Protein 1RV9 (pdb70)

Sequence (242 aa):
KNFLTADWPAPANVKTLITTRNGGVSQGAYQSLNLGTHVGDNPEAVRRNREIVQQQVGLPVAYLNQIHSTVVVNAAEALGGTPDADASVDDTGKVACAVMTADCLPVLFCDRAGTAVAAAHAGWRGLAGGVLQNTIAAMKVPPVEMMAYLGPAISADAFEVGQDVFDAFCTPMPEAATAFEGIGSGKFLADLYALARLILKREGVGGVYGGTHCTVLERDTFFSYRRDGATGRMASLIWLDG

InterPro domains:
  IPR003730 Multi-copper polyphenol oxidoreductase [PF02578] (33-253)
  IPR003730 Multi-copper polyphenol oxidoreductase [PTHR30616] (16-254)
  IPR003730 Multi-copper polyphenol oxidoreductase [TIGR00726] (39-254)
  IPR003730 Multi-copper polyphenol oxidoreductase [cd16833] (74-253)
  IPR011324 Cytotoxic necrotizing factor-like, catalytic [SSF64438] (18-255)
  IPR038371 Multi-copper polyphenol oxidoreductase superfamily [G3DSA:3.60.140.10] (1-259)

Foldseek 3Di:
DQWDWFDDLADPQKTKIFGWLDDFDWDDQARGLFCDPPQPTDPVRNVRSLVVVCVVVVAAEQEALEDLALAEEASVVSPVDHYHGFKHKYQDLRYKYKHWDAAWKKKKKAFRVGRMIMIGTHHLSNLLVCSVVVNVVVRPDQLLRMEMEIGEHAALVQAKDAPVSVCSRCVVPVVLVVQWADPDPRMTRGGPLVSNVVVSVVSRHNYYYYRDHHSQVPVVIGHHCSNRNRYGIIMMIMGGHD

Secondary structure (DSSP, 8-state):
--EE---S---TTEEEEEE-S-SS-B-GGG-B----SSSS--HHHHHHHHHHHHHHH-S-EE--B--S---EEEGGGSSSS--B-SEEEESSSSSEEEEEESSSEEEEEEETTSS-EEEEEE-HHHHHHTHHHHHHHHHTS-GGGEEEEE-S---GGG-EE-HHHHHHHHTT-GGGGGGEEEEETTEEEE-HHHHHHHHHHHHT-SEEEE----TTT-TTT---HHHHSS---EEEEEEE--

Solvent-accessible surface area: 10140 Å² total; per-residue (Å²): 210,59,26,59,92,13,123,29,72,23,28,91,35,11,81,13,12,4,0,4,24,52,32,21,53,10,147,49,53,32,100,21,0,0,0,0,95,110,20,68,22,86,107,108,11,1,122,95,0,55,77,52,0,80,142,102,12,60,40,57,15,1,26,5,66,30,88,82,22,40,71,34,32,76,0,49,132,4,76,87,48,89,34,83,0,0,0,0,11,10,102,66,20,148,0,0,0,1,0,9,3,5,15,34,0,0,0,0,0,0,8,102,74,7,72,6,0,0,0,0,7,0,2,58,143,0,1,36,50,8,0,0,40,63,0,10,72,32,12,180,25,67,49,110,75,0,0,0,18,2,1,2,0,5,22,29,127,25,35,90,10,18,88,93,9,41,59,36,5,11,102,95,11,92,80,0,44,117,4,19,106,51,76,46,119,44,69,28,32,0,39,3,13,25,1,0,87,51,4,0,103,126,65,34,5,36,8,29,64,26,15,118,51,13,0,34,145,49,161,117,36,0,0,0,138,150,66,70,25,68,1,0,39,1,1,2,0,0,22,13,84,108

Nearest PDB structures (foldseek):
  1rv9-assembly1_A  TM=1.004E+00  e=4.808E-59  Neisseria meningitidis
  7f3v-assembly3_C  TM=9.607E-01  e=8.750E-35  Escherichia coli
  7f3v-assembly4_D  TM=9.636E-01  e=1.860E-34  Escherichia coli
  1z9t-assembly1_A  TM=9.525E-01  e=1.540E-34  Escherichia coli
  7f3v-assembly2_B  TM=9.452E-01  e=2.604E-33  Escherichia coli

B-factor: mean 14.21, std 6.15, range [4.51, 34.99]

CATH classification: 3.60.140.10

Radius of gyration: 16.77 Å; Cα contacts (8 Å, |Δi|>4): 626; chains: 1; bounding box: 38×34×52 Å

Structure (mmCIF, N/CA/C/O backbone):
data_1RV9
#
_entry.id   1RV9
#
_cell.length_a   78.850
_cell.length_b   41.340
_cell.length_c   72.140
_cell.angle_alpha   90.00
_cell.angle_beta   99.34
_cell.angle_gamma   90.00
#
_symmetry.space_group_name_H-M   'C 1 2 1'
#
loop_
_entity.id
_entity.type
_entity.pdbx_description
1 polymer 'conserved hypothetical protein NMB0706'
2 non-polymer 'SULFATE ION'
3 water water
#
loop_
_atom_site.group_PDB
_atom_site.id
_atom_site.type_symbol
_atom_site.label_atom_id
_atom_site.label_alt_id
_atom_site.label_comp_id
_atom_site.label_asym_id
_atom_site.label_entity_id
_atom_site.label_seq_id
_atom_site.pdbx_PDB_ins_code
_atom_site.Cartn_x
_atom_site.Cartn_y
_atom_site.Cartn_z
_atom_site.occupancy
_atom_site.B_iso_or_equiv
_atom_site.auth_seq_id
_atom_site.auth_comp_id
_atom_site.auth_asym_id
_atom_site.auth_atom_id
_atom_site.pdbx_PDB_model_num
ATOM 1 N N . LYS A 1 15 ? -2.317 35.183 8.267 1.00 29.89 15 LYS A N 1
ATOM 2 C CA . LYS A 1 15 ? -1.250 34.231 7.844 1.00 29.29 15 LYS A CA 1
ATOM 3 C C . LYS A 1 15 ? -0.693 33.457 9.037 1.00 28.06 15 LYS A C 1
ATOM 4 O O . LYS A 1 15 ? -0.518 34.008 10.126 1.00 29.04 15 LYS A O 1
ATOM 10 N N . ASN A 1 16 ? -0.416 32.177 8.817 1.00 26.38 16 ASN A N 1
ATOM 11 C CA . ASN A 1 16 ? 0.113 31.300 9.856 1.00 23.54 16 ASN A CA 1
ATOM 12 C C . ASN A 1 16 ? 1.629 31.373 9.933 1.00 21.75 16 ASN A C 1
ATOM 13 O O . ASN A 1 16 ? 2.243 30.774 10.813 1.00 20.53 16 ASN A O 1
ATOM 18 N N . PHE A 1 17 ? 2.230 32.106 9.005 1.00 20.13 17 PHE A N 1
ATOM 19 C CA . PHE A 1 17 ? 3.677 32.237 8.970 1.00 19.58 17 PHE A CA 1
ATOM 20 C C . PHE A 1 17 ? 4.105 33.687 9.075 1.00 18.79 17 PHE A C 1
ATOM 21 O O . PHE A 1 17 ? 3.467 34.583 8.522 1.00 19.01 17 PHE A O 1
ATOM 29 N N . LEU A 1 18 ? 5.191 33.912 9.800 1.00 16.42 18 LEU A N 1
ATOM 30 C CA . LEU A 1 18 ? 5.723 35.250 9.974 1.00 14.50 18 LEU A CA 1
ATOM 31 C C . LEU A 1 18 ? 7.130 35.256 9.404 1.00 13.81 18 LEU A C 1
ATOM 32 O O . LEU A 1 18 ? 7.683 34.202 9.088 1.00 12.35 18 LEU A O 1
ATOM 37 N N . THR A 1 19 ? 7.695 36.447 9.257 1.00 14.03 19 THR A N 1
ATOM 38 C CA . THR A 1 19 ? 9.054 36.595 8.758 1.00 14.62 19 THR A CA 1
ATOM 39 C C . THR A 1 19 ? 9.726 37.629 9.639 1.00 15.43 19 THR A C 1
ATOM 40 O O . THR A 1 19 ? 9.056 38.458 10.261 1.00 16.35 19 THR A O 1
ATOM 44 N N . ALA A 1 20 ? 11.048 37.577 9.702 1.00 14.30 20 ALA A N 1
ATOM 45 C CA . ALA A 1 20 ? 11.797 38.506 10.529 1.00 14.41 20 ALA A CA 1
ATOM 46 C C . ALA A 1 20 ? 11.746 39.930 10.002 1.00 15.96 20 ALA A C 1
ATOM 47 O O . ALA A 1 20 ? 11.904 40.168 8.805 1.00 15.38 20 ALA A O 1
ATOM 49 N N . ASP A 1 21 ? 11.510 40.872 10.909 1.00 17.85 21 ASP A N 1
ATOM 50 C CA . ASP A 1 21 ? 11.487 42.277 10.544 1.00 18.91 21 ASP A CA 1
ATOM 51 C C . ASP A 1 21 ? 12.874 42.821 10.845 1.00 17.66 21 ASP A C 1
ATOM 52 O O . ASP A 1 21 ? 13.185 43.186 11.980 1.00 17.62 21 ASP A O 1
ATOM 57 N N . TRP A 1 22 ? 13.717 42.834 9.821 1.00 15.73 22 TRP A N 1
ATOM 58 C CA . TRP A 1 22 ? 15.074 43.332 9.947 1.00 14.39 22 TRP A CA 1
ATOM 59 C C . TRP A 1 22 ? 15.586 43.741 8.571 1.00 15.56 22 TRP A C 1
ATOM 60 O O . TRP A 1 22 ? 15.032 43.335 7.551 1.00 15.66 22 TRP A O 1
ATOM 71 N N . PRO A 1 23 ? 16.637 44.572 8.528 1.00 16.09 23 PRO A N 1
ATOM 72 C CA . PRO A 1 23 ? 17.201 45.030 7.254 1.00 16.88 23 PRO A CA 1
ATOM 73 C C . PRO A 1 23 ? 18.074 44.016 6.522 1.00 16.13 23 PRO A C 1
ATOM 74 O O . PRO A 1 23 ? 19.050 44.388 5.870 1.00 17.32 23 PRO A O 1
ATOM 78 N N . ALA A 1 24 ? 17.721 42.739 6.615 1.00 13.60 24 ALA A N 1
ATOM 79 C CA . ALA A 1 24 ? 18.504 41.707 5.946 1.00 12.47 24 ALA A CA 1
ATOM 80 C C . ALA A 1 24 ? 18.406 41.858 4.431 1.00 11.04 24 ALA A C 1
ATOM 81 O O . ALA A 1 24 ? 17.380 42.300 3.907 1.00 10.28 24 ALA A O 1
ATOM 83 N N . PRO A 1 25 ? 19.481 41.499 3.706 1.00 10.05 25 PRO A N 1
ATOM 84 C CA . PRO A 1 25 ? 19.489 41.602 2.243 1.00 9.86 25 PRO A CA 1
ATOM 85 C C . PRO A 1 25 ? 18.416 40.720 1.605 1.00 9.53 25 PRO A C 1
ATOM 86 O O . PRO A 1 25 ? 17.926 39.781 2.227 1.00 9.93 25 PRO A O 1
ATOM 90 N N . ALA A 1 26 ? 18.066 41.031 0.362 1.00 8.96 26 ALA A N 1
ATOM 91 C CA . ALA A 1 26 ? 17.013 40.323 -0.360 1.00 9.73 26 ALA A CA 1
ATOM 92 C C . ALA A 1 26 ? 17.182 38.822 -0.551 1.00 10.18 26 ALA A C 1
ATOM 93 O O . ALA A 1 26 ? 16.200 38.118 -0.811 1.00 11.19 26 ALA A O 1
ATOM 95 N N . ASN A 1 27 ? 18.408 38.323 -0.437 1.00 8.61 27 ASN A N 1
ATOM 96 C CA . ASN A 1 27 ? 18.630 36.894 -0.618 1.00 10.96 27 ASN A CA 1
ATOM 97 C C . ASN A 1 27 ? 18.650 36.132 0.700 1.00 11.10 27 ASN A C 1
ATOM 98 O O . ASN A 1 27 ? 18.951 34.938 0.732 1.00 12.69 27 ASN A O 1
ATOM 103 N N . VAL A 1 28 ? 18.343 36.829 1.790 1.00 9.50 28 VAL A N 1
ATOM 104 C CA . VAL A 1 28 ? 18.281 36.191 3.097 1.00 8.33 28 VAL A CA 1
ATOM 105 C C . VAL A 1 28 ? 16.806 36.067 3.438 1.00 8.58 28 VAL A C 1
ATOM 106 O O . VAL A 1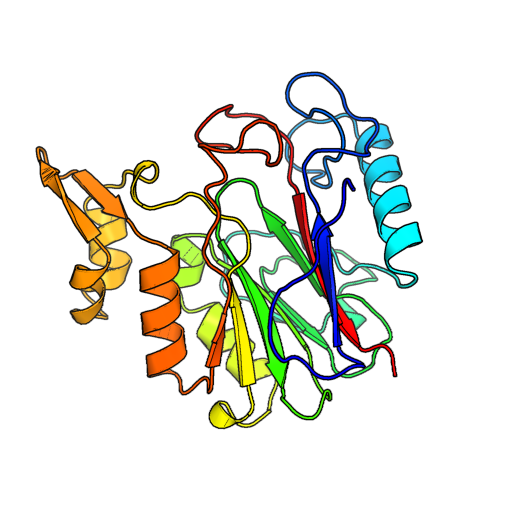 28 ? 16.116 37.066 3.652 1.00 9.18 28 VAL A O 1
ATOM 110 N N . LYS A 1 29 ? 16.326 34.829 3.461 1.00 8.43 29 LYS A N 1
ATOM 111 C CA . LYS A 1 29 ? 14.932 34.549 3.748 1.00 8.25 29 LYS A CA 1
ATOM 112 C C . LYS A 1 29 ? 14.765 33.962 5.136 1.00 7.22 29 LYS A C 1
ATOM 113 O O . LYS A 1 29 ? 15.636 33.237 5.622 1.00 7.12 29 LYS A O 1
ATOM 119 N N . THR A 1 30 ? 13.641 34.276 5.769 1.00 8.34 30 THR A N 1
ATOM 120 C CA . THR A 1 30 ? 13.350 33.751 7.092 1.00 8.00 30 THR A CA 1
ATOM 121 C C . THR A 1 30 ? 11.905 33.284 7.182 1.00 9.12 30 THR A C 1
ATOM 122 O O . THR A 1 30 ? 11.034 33.736 6.437 1.00 9.24 30 THR A O 1
ATOM 126 N N . LEU A 1 31 ? 11.665 32.362 8.100 1.00 7.56 31 LEU A N 1
ATOM 127 C CA . LEU A 1 31 ? 10.323 31.862 8.327 1.00 7.84 31 LEU A CA 1
ATOM 128 C C . LEU A 1 31 ? 10.214 31.635 9.822 1.00 8.38 31 LEU A C 1
ATOM 129 O O . LEU A 1 31 ? 10.932 30.807 10.387 1.00 8.63 31 LEU A O 1
ATOM 134 N N . ILE A 1 32 ? 9.343 32.406 10.460 1.00 7.31 32 ILE A N 1
ATOM 135 C CA . ILE A 1 32 ? 9.101 32.294 11.890 1.00 9.17 32 ILE A CA 1
ATOM 136 C C . ILE A 1 32 ? 7.723 31.659 11.966 1.00 9.32 32 ILE A C 1
ATOM 137 O O . ILE A 1 32 ? 6.717 32.338 11.782 1.00 10.20 32 ILE A O 1
ATOM 142 N N . THR A 1 33 ? 7.669 30.356 12.215 1.00 9.62 33 THR A N 1
ATOM 143 C CA . THR A 1 33 ? 6.378 29.685 12.259 1.00 9.72 33 THR A CA 1
ATOM 144 C C . THR A 1 33 ? 5.602 29.970 13.534 1.00 10.92 33 THR A C 1
ATOM 145 O O . THR A 1 33 ? 6.170 30.349 14.561 1.00 11.00 33 THR A O 1
ATOM 149 N N . THR A 1 34 ? 4.286 29.819 13.443 1.00 10.76 34 THR A N 1
ATOM 150 C CA . THR A 1 34 ? 3.412 30.014 14.588 1.00 11.54 34 THR A CA 1
ATOM 151 C C . THR A 1 34 ? 2.831 28.636 14.858 1.00 11.06 34 THR A C 1
ATOM 152 O O . THR A 1 34 ? 3.138 27.680 14.143 1.00 11.81 34 THR A O 1
ATOM 156 N N . ARG A 1 35 ? 1.995 28.523 15.881 1.00 12.45 35 ARG A N 1
ATOM 157 C CA . ARG A 1 35 ? 1.412 27.232 16.216 1.00 11.85 35 ARG A CA 1
ATOM 158 C C . ARG A 1 35 ? 0.310 26.832 15.242 1.00 12.59 35 ARG A C 1
ATOM 159 O O . ARG A 1 35 ? -0.172 25.700 15.266 1.00 11.86 35 ARG A O 1
ATOM 167 N N . ASN A 1 36 ? -0.065 27.752 14.364 1.00 12.92 36 ASN A N 1
ATOM 168 C CA . ASN A 1 36 ? -1.139 27.489 13.419 1.00 13.85 36 ASN A CA 1
ATOM 169 C C . ASN A 1 36 ? -0.719 27.039 12.024 1.00 14.44 36 ASN A C 1
ATOM 170 O O . ASN A 1 36 ? 0.395 27.316 11.571 1.00 14.73 36 ASN A O 1
ATOM 175 N N . GLY A 1 37 ? -1.628 26.331 11.357 1.00 13.68 37 GLY A N 1
ATOM 176 C CA . GLY A 1 37 ? -1.371 25.847 10.012 1.00 13.38 37 GLY A CA 1
ATOM 177 C C . GLY A 1 37 ? -0.985 24.383 9.914 1.00 13.68 37 GLY A C 1
ATOM 178 O O . GLY A 1 37 ? -0.659 23.901 8.826 1.00 14.32 37 GLY A O 1
ATOM 179 N N . GLY A 1 38 ? -1.033 23.668 11.036 1.00 12.87 38 GLY A N 1
ATOM 180 C CA . GLY A 1 38 ? -0.655 22.266 11.032 1.00 13.40 38 GLY A CA 1
ATOM 181 C C . GLY A 1 38 ? -1.793 21.274 11.177 1.00 14.19 38 GLY A C 1
ATOM 182 O O . GLY A 1 38 ? -2.961 21.633 11.031 1.00 15.25 38 GLY A O 1
ATOM 183 N N . VAL A 1 39 ? -1.445 20.025 11.475 1.00 13.64 39 VAL A N 1
ATOM 184 C CA . VAL A 1 39 ? -2.437 18.962 11.623 1.00 14.90 39 VAL A CA 1
ATOM 185 C C . VAL A 1 39 ? -2.495 18.338 13.016 1.00 15.43 39 VAL A C 1
ATOM 186 O O . VAL A 1 39 ? -3.287 17.425 13.250 1.00 15.20 39 VAL A O 1
ATOM 190 N N . SER A 1 40 ? -1.663 18.817 13.938 1.00 13.91 40 SER A N 1
ATOM 191 C CA . SER A 1 40 ? -1.659 18.271 15.293 1.00 12.80 40 SER A CA 1
ATOM 192 C C . SER A 1 40 ? -2.865 18.752 16.089 1.00 11.62 40 SER A C 1
ATOM 193 O O . SER A 1 40 ? -3.469 19.773 15.766 1.00 11.64 40 SER A O 1
ATOM 196 N N . GLN A 1 41 ? -3.200 18.016 17.145 1.00 13.29 41 GLN A N 1
ATOM 197 C CA . GLN A 1 41 ? -4.361 18.339 17.970 1.00 13.22 41 GLN A CA 1
ATOM 198 C C . GLN A 1 41 ? -4.047 18.435 19.457 1.00 13.11 41 GLN A C 1
ATOM 199 O O . GLN A 1 41 ? -2.934 18.150 19.897 1.00 13.44 41 GLN A O 1
ATOM 205 N N . GLY A 1 42 ? -5.057 18.825 20.224 1.00 13.22 42 GLY A N 1
ATOM 206 C CA . GLY A 1 42 ? -4.903 18.927 21.663 1.00 13.21 42 GLY A CA 1
ATOM 207 C C . GLY A 1 42 ? -3.831 19.898 22.108 1.00 13.14 42 GLY A C 1
ATOM 208 O O . GLY A 1 42 ? -3.780 21.035 21.647 1.00 14.91 42 GLY A O 1
ATOM 209 N N . ALA A 1 43 ? -2.975 19.439 23.012 1.00 13.74 43 ALA A N 1
ATOM 210 C CA . ALA A 1 43 ? -1.897 20.265 23.549 1.00 14.47 43 ALA A CA 1
ATOM 211 C C . ALA A 1 43 ? -0.903 20.666 22.472 1.00 14.46 43 ALA A C 1
ATOM 212 O O . ALA A 1 43 ? -0.156 21.624 22.633 1.00 14.57 43 ALA A O 1
ATOM 214 N N . TYR A 1 44 ? -0.889 19.938 21.368 1.00 13.06 44 TYR A N 1
ATOM 215 C CA . TYR A 1 44 ? 0.059 20.234 20.314 1.00 13.81 44 TYR A CA 1
ATOM 216 C C . TYR A 1 44 ? -0.651 21.032 19.279 1.00 15.23 44 TYR A C 1
ATOM 217 O O . TYR A 1 44 ? -0.161 21.198 18.158 1.00 12.76 44 TYR A O 1
ATOM 226 N N . GLN A 1 45 ? -1.775 21.624 19.631 1.00 17.22 45 GLN A N 1
ATOM 227 C CA . GLN A 1 45 ? -2.401 22.259 18.514 1.00 22.03 45 GLN A CA 1
ATOM 228 C C . GLN A 1 45 ? -1.799 23.163 17.493 1.00 23.07 45 GLN A C 1
ATOM 229 O O . GLN A 1 45 ? -1.370 24.335 17.658 1.00 23.19 45 GLN A O 1
ATOM 235 N N . SER A 1 46 ? -1.835 22.355 16.434 1.00 23.38 46 SER A N 1
ATOM 236 C CA . SER A 1 46 ? -1.545 22.366 15.063 1.00 19.27 46 SER A CA 1
ATOM 237 C C . SER A 1 46 ? -0.143 22.308 14.495 1.00 15.58 46 SER A C 1
ATOM 238 O O . SER A 1 46 ? 0.354 21.193 14.206 1.00 13.45 46 SER A O 1
ATOM 241 N N . LEU A 1 47 ? 0.540 23.421 14.314 1.00 14.16 47 LEU A N 1
ATOM 242 C CA . LEU A 1 47 ? 1.857 23.198 13.704 1.00 11.99 47 LEU A CA 1
ATOM 243 C C . LEU A 1 47 ? 3.043 22.793 14.574 1.00 11.96 47 LEU A C 1
ATOM 244 O O . LEU A 1 47 ? 4.043 23.497 14.628 1.00 11.60 47 LEU A O 1
ATOM 249 N N . ASN A 1 48 ? 2.962 21.599 15.171 1.00 10.89 48 ASN A N 1
ATOM 250 C CA . ASN A 1 48 ? 4.064 21.113 16.002 1.00 9.79 48 ASN A CA 1
ATOM 251 C C . ASN A 1 48 ? 5.164 20.475 15.175 1.00 9.88 48 ASN A C 1
ATOM 252 O O . ASN A 1 48 ? 4.942 19.480 14.484 1.00 10.91 48 ASN A O 1
ATOM 257 N N . LEU A 1 49 ? 6.357 21.049 15.260 1.00 8.28 49 LEU A N 1
ATOM 258 C CA . LEU A 1 49 ? 7.489 20.548 14.504 1.00 8.58 49 LEU A CA 1
ATOM 259 C C . LEU A 1 49 ? 8.455 19.698 15.320 1.00 7.99 49 LEU A C 1
ATOM 260 O O . LEU A 1 49 ? 9.435 19.193 14.777 1.00 8.14 49 LEU A O 1
ATOM 265 N N . GLY A 1 50 ? 8.180 19.531 16.614 1.00 9.36 50 GLY A N 1
ATOM 266 C CA . GLY A 1 50 ? 9.063 18.744 17.463 1.00 10.36 50 GLY A CA 1
ATOM 267 C C . GLY A 1 50 ? 8.692 17.275 17.568 1.00 10.33 50 GLY A C 1
ATOM 268 O O . GLY A 1 50 ? 7.531 16.936 17.791 1.00 11.26 50 GLY A O 1
ATOM 269 N N . THR A 1 51 ? 9.686 16.404 17.417 1.00 11.46 51 THR A N 1
ATOM 270 C CA . THR A 1 51 ? 9.470 14.960 17.486 1.00 12.16 51 THR A CA 1
ATOM 271 C C . THR A 1 51 ? 9.791 14.404 18.869 1.00 13.57 51 THR A C 1
ATOM 272 O O . THR A 1 51 ? 9.676 13.200 19.100 1.00 14.47 51 THR A O 1
ATOM 276 N N . HIS A 1 52 ? 10.185 15.284 19.782 1.00 12.33 52 HIS A N 1
ATOM 277 C CA . HIS A 1 52 ? 10.573 14.886 21.133 1.00 13.10 52 HIS A CA 1
ATOM 278 C C . HIS A 1 52 ? 9.620 15.359 22.226 1.00 12.34 52 HIS A C 1
ATOM 279 O O . HIS A 1 52 ? 9.994 15.383 23.401 1.00 13.90 52 HIS A O 1
ATOM 286 N N . VAL A 1 53 ? 8.396 15.720 21.860 1.00 10.50 53 VAL A N 1
ATOM 287 C CA . VAL A 1 53 ? 7.458 16.226 22.851 1.00 10.40 53 VAL A CA 1
ATOM 288 C C . VAL A 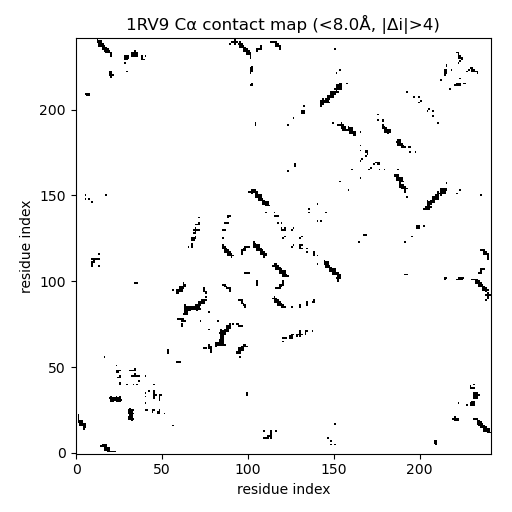1 53 ? 6.205 15.390 23.112 1.00 11.21 53 VAL A C 1
ATOM 289 O O . VAL A 1 53 ? 5.295 15.839 23.812 1.00 11.30 53 VAL A O 1
ATOM 293 N N . GLY A 1 54 ? 6.165 14.180 22.559 1.00 11.51 54 GLY A N 1
ATOM 294 C CA . GLY A 1 54 ? 5.030 13.296 22.789 1.00 13.06 54 GLY A CA 1
ATOM 295 C C . GLY A 1 54 ? 3.864 13.352 21.817 1.00 14.79 54 GLY A C 1
ATOM 296 O O . GLY A 1 54 ? 2.817 12.747 22.069 1.00 14.25 54 GLY A O 1
ATOM 297 N N . ASP A 1 55 ? 4.036 14.064 20.708 1.00 14.43 55 ASP A N 1
ATOM 298 C CA . ASP A 1 55 ? 2.983 14.193 19.702 1.00 15.99 55 ASP A CA 1
ATOM 299 C C . ASP A 1 55 ? 3.005 12.969 18.783 1.00 16.57 55 ASP A C 1
ATOM 300 O O . ASP A 1 55 ? 3.932 12.161 18.840 1.00 16.97 55 ASP A O 1
ATOM 305 N N . ASN A 1 56 ? 1.977 12.824 17.952 1.00 18.40 56 ASN A N 1
ATOM 306 C CA . ASN A 1 56 ? 1.910 11.704 17.018 1.00 18.94 56 ASN A CA 1
ATOM 307 C C . ASN A 1 56 ? 3.000 11.901 15.967 1.00 18.45 56 ASN A C 1
ATOM 308 O O . ASN A 1 56 ? 3.054 12.938 15.310 1.00 16.91 56 ASN A O 1
ATOM 313 N N . PRO A 1 57 ? 3.894 10.912 15.808 1.00 19.03 57 PRO A N 1
ATOM 314 C CA . PRO A 1 57 ? 4.986 10.992 14.833 1.00 19.41 57 PRO A CA 1
ATOM 315 C C . PRO A 1 57 ? 4.539 11.325 13.409 1.00 19.76 57 PRO A C 1
ATOM 316 O O . PRO A 1 57 ? 5.176 12.128 12.724 1.00 17.30 57 PRO A O 1
ATOM 320 N N . GLU A 1 58 ? 3.448 10.710 12.963 1.00 19.44 58 GLU A N 1
ATOM 321 C CA . GLU A 1 58 ? 2.950 10.967 11.616 1.00 19.64 58 GLU A CA 1
ATOM 322 C C . GLU A 1 58 ? 2.497 12.417 11.466 1.00 18.38 58 GLU A C 1
ATOM 323 O O . GLU A 1 58 ? 2.694 13.031 10.418 1.00 17.95 58 GLU A O 1
ATOM 329 N N . ALA A 1 59 ? 1.887 12.957 12.517 1.00 16.63 59 ALA A N 1
ATOM 330 C CA . ALA A 1 59 ? 1.414 14.337 12.496 1.00 15.96 59 ALA A CA 1
ATOM 331 C C . ALA A 1 59 ? 2.593 15.294 12.357 1.00 15.15 59 ALA A C 1
ATOM 332 O O . ALA A 1 59 ? 2.552 16.230 11.559 1.00 15.99 59 ALA A O 1
ATOM 334 N N . VAL A 1 60 ? 3.643 15.057 13.137 1.00 15.33 60 VAL A N 1
ATOM 335 C CA . VAL A 1 60 ? 4.829 15.908 13.081 1.00 14.14 60 VAL A CA 1
ATOM 336 C C . VAL A 1 60 ? 5.452 15.863 11.691 1.00 14.52 60 VAL A C 1
ATOM 337 O O . VAL A 1 60 ? 5.895 16.885 11.167 1.00 13.81 60 VAL A O 1
ATOM 341 N N . ARG A 1 61 ? 5.491 14.675 11.097 1.00 15.10 61 ARG A N 1
ATOM 342 C CA . ARG A 1 61 ? 6.054 14.513 9.763 1.00 15.38 61 ARG A CA 1
ATOM 343 C C . ARG A 1 61 ? 5.281 15.384 8.778 1.00 14.88 61 ARG A C 1
ATOM 344 O O . ARG A 1 61 ? 5.867 16.036 7.913 1.00 15.09 61 ARG A O 1
ATOM 352 N N . ARG A 1 62 ? 3.959 15.394 8.913 1.00 13.75 62 ARG A N 1
ATOM 353 C CA . ARG A 1 62 ? 3.120 16.189 8.029 1.00 15.16 62 ARG A CA 1
ATOM 354 C C . ARG A 1 62 ? 3.346 17.685 8.255 1.00 13.48 62 ARG A C 1
ATOM 355 O O . ARG A 1 62 ? 3.407 18.458 7.297 1.00 13.16 62 ARG A O 1
ATOM 363 N N . ASN A 1 63 ? 3.479 18.097 9.514 1.00 11.93 63 ASN A N 1
ATOM 364 C CA . ASN A 1 63 ? 3.713 19.510 9.806 1.00 11.41 63 ASN A CA 1
ATOM 365 C C . ASN A 1 63 ? 5.046 19.960 9.209 1.00 10.19 63 ASN A C 1
ATOM 366 O O . ASN A 1 63 ? 5.159 21.073 8.690 1.00 11.38 63 ASN A O 1
ATOM 371 N N . ARG A 1 64 ? 6.055 19.097 9.271 1.00 10.55 64 ARG A N 1
ATOM 372 C CA . ARG A 1 64 ? 7.357 19.444 8.713 1.00 10.53 64 ARG A CA 1
ATOM 373 C C . ARG A 1 64 ? 7.268 19.520 7.193 1.00 10.94 64 ARG A C 1
ATOM 374 O O . ARG A 1 64 ? 7.989 20.286 6.556 1.00 11.30 64 ARG A O 1
ATOM 382 N N . GLU A 1 65 ? 6.376 18.726 6.612 1.00 13.07 65 GLU A N 1
ATOM 383 C CA . GLU A 1 65 ? 6.180 18.751 5.168 1.00 12.82 65 GLU A CA 1
ATOM 384 C C . GLU A 1 65 ? 5.578 20.091 4.778 1.00 13.16 65 GLU A C 1
ATOM 385 O O . GLU A 1 65 ? 5.963 20.694 3.774 1.00 13.24 65 GLU A O 1
ATOM 391 N N . ILE A 1 66 ? 4.613 20.541 5.574 1.00 11.95 66 ILE A N 1
ATOM 392 C CA . ILE A 1 66 ? 3.952 21.815 5.334 1.00 12.63 66 ILE A CA 1
ATOM 393 C C . ILE A 1 66 ? 4.988 22.935 5.356 1.00 14.28 66 ILE A C 1
ATOM 394 O O . ILE A 1 66 ? 4.949 23.851 4.532 1.00 13.86 66 ILE A O 1
ATOM 399 N N . VAL A 1 67 ? 5.922 22.855 6.296 1.00 12.87 67 VAL A N 1
ATOM 400 C CA . VAL A 1 67 ? 6.961 23.870 6.399 1.00 12.57 67 VAL A CA 1
ATOM 401 C C . VAL A 1 67 ? 7.925 23.788 5.219 1.00 13.95 67 VAL A C 1
ATOM 402 O O . VAL A 1 67 ? 8.307 24.813 4.657 1.00 13.01 67 VAL A O 1
ATOM 406 N N . GLN A 1 68 ? 8.311 22.575 4.835 1.00 13.33 68 GLN A N 1
ATOM 407 C CA . GLN A 1 68 ? 9.231 22.412 3.716 1.00 15.01 68 GLN A CA 1
ATOM 408 C C . GLN A 1 68 ? 8.633 23.009 2.449 1.00 15.82 68 GLN A C 1
ATOM 409 O O . GLN A 1 68 ? 9.344 23.626 1.654 1.00 15.73 68 GLN A O 1
ATOM 415 N N . GLN A 1 69 ? 7.327 22.825 2.264 1.00 16.56 69 GLN A N 1
ATOM 416 C CA . GLN A 1 69 ? 6.634 23.369 1.098 1.00 18.26 69 GLN A CA 1
ATOM 417 C C . GLN A 1 69 ? 6.806 24.880 1.058 1.00 17.85 69 GLN A C 1
ATOM 418 O O . GLN A 1 69 ? 6.966 25.471 -0.011 1.00 18.81 69 GLN A O 1
ATOM 424 N N . GLN A 1 70 ? 6.764 25.501 2.232 1.00 15.94 70 GLN A N 1
ATOM 425 C CA . GLN A 1 70 ? 6.921 26.944 2.343 1.00 16.83 70 GLN A CA 1
ATOM 426 C C . GLN A 1 70 ? 8.358 27.373 2.075 1.00 15.45 70 GLN A C 1
ATOM 427 O O . GLN A 1 70 ? 8.603 28.370 1.400 1.00 18.01 70 GLN A O 1
ATOM 433 N N . VAL A 1 71 ? 9.305 26.607 2.602 1.00 13.13 71 VAL A N 1
ATOM 434 C CA . VAL A 1 71 ? 10.722 26.920 2.448 1.00 11.47 71 VAL A CA 1
ATOM 435 C C . VAL A 1 71 ? 11.278 26.631 1.059 1.00 12.08 71 VAL A C 1
ATOM 436 O O . VAL A 1 71 ? 11.952 27.475 0.466 1.00 12.68 71 VAL A O 1
ATOM 440 N N . GLY A 1 72 ? 11.004 25.436 0.542 1.00 11.44 72 GLY A N 1
ATOM 441 C CA . GLY A 1 72 ? 11.500 25.079 -0.776 1.00 11.65 72 GLY A CA 1
ATOM 442 C C . GLY A 1 72 ? 12.887 24.467 -0.731 1.00 11.61 72 GLY A C 1
ATOM 443 O O . GLY A 1 72 ? 13.527 24.280 -1.765 1.00 12.51 72 GLY A O 1
ATOM 444 N N . LEU A 1 73 ? 13.354 24.167 0.478 1.00 10.30 73 LEU A N 1
ATOM 445 C CA . LEU A 1 73 ? 14.669 23.564 0.696 1.00 8.82 73 LEU A CA 1
ATOM 446 C C . LEU A 1 73 ? 14.590 22.604 1.871 1.00 9.59 73 LEU A C 1
ATOM 447 O O . LEU A 1 73 ? 13.688 22.707 2.703 1.00 10.66 73 LEU A O 1
ATOM 452 N N . PRO A 1 74 ? 15.523 21.641 1.948 1.00 8.94 74 PRO A N 1
ATOM 453 C CA . PRO A 1 74 ? 15.468 20.728 3.091 1.00 9.34 74 PRO A CA 1
ATOM 454 C C . PRO A 1 74 ? 15.798 21.562 4.335 1.00 9.62 74 PRO A C 1
ATOM 455 O O . PRO A 1 74 ? 16.571 22.521 4.256 1.00 8.48 74 PRO A O 1
ATOM 459 N N . VAL A 1 75 ? 15.199 21.204 5.466 1.00 9.11 75 VAL A N 1
ATOM 460 C CA . VAL A 1 75 ? 15.397 21.925 6.718 1.00 8.76 75 VAL A CA 1
ATOM 461 C C . VAL A 1 75 ? 16.249 21.100 7.678 1.00 8.36 75 VAL A C 1
ATOM 462 O O . VAL A 1 75 ? 15.926 19.948 7.972 1.00 10.21 75 VAL A O 1
ATOM 466 N N . ALA A 1 76 ? 17.333 21.694 8.169 1.00 7.64 76 ALA A N 1
ATOM 467 C CA . ALA A 1 76 ? 18.236 20.995 9.077 1.00 7.86 76 ALA A CA 1
ATOM 468 C C . ALA A 1 76 ? 17.805 20.983 10.543 1.00 9.72 76 ALA A C 1
ATOM 469 O O . ALA A 1 76 ? 18.409 21.655 11.383 1.00 10.53 76 ALA A O 1
ATOM 471 N N . TYR A 1 77 ? 16.765 20.212 10.850 1.00 9.47 77 TYR A N 1
ATOM 472 C CA . TYR A 1 77 ? 16.295 20.087 12.223 1.00 9.43 77 TYR A CA 1
ATOM 473 C C . TYR A 1 77 ? 17.397 19.394 13.021 1.00 9.02 77 TYR A C 1
ATOM 474 O O . TYR A 1 77 ? 18.011 18.432 12.548 1.00 10.41 77 TYR A O 1
ATOM 483 N N . LEU A 1 78 ? 17.644 19.879 14.231 1.00 8.38 78 LEU A N 1
ATOM 484 C CA . LEU A 1 78 ? 18.691 19.313 15.075 1.00 8.74 78 LEU A CA 1
ATOM 485 C C . LEU A 1 78 ? 18.119 18.622 16.299 1.00 9.11 78 LEU A C 1
ATOM 486 O O . LEU A 1 78 ? 16.988 18.886 16.706 1.00 9.55 78 LEU A O 1
ATOM 491 N N . ASN A 1 79 ? 18.902 17.722 16.883 1.00 10.11 79 ASN A N 1
ATOM 492 C CA . ASN A 1 79 ? 18.470 17.096 18.120 1.00 10.29 79 ASN A CA 1
ATOM 493 C C . ASN A 1 79 ? 19.071 18.044 19.147 1.00 9.29 79 ASN A C 1
ATOM 494 O O . ASN A 1 79 ? 20.222 17.886 19.567 1.00 10.09 79 ASN A O 1
ATOM 499 N N . GLN A 1 80 ? 18.293 19.054 19.519 1.00 7.82 80 GLN A N 1
ATOM 500 C CA . GLN A 1 80 ? 18.740 20.064 20.466 1.00 7.46 80 GLN A CA 1
ATOM 501 C C . GLN A 1 80 ? 18.896 19.495 21.864 1.00 8.80 80 GLN A C 1
ATOM 502 O O . GLN A 1 80 ? 17.996 18.833 22.378 1.00 9.95 80 GLN A O 1
ATOM 508 N N . ILE A 1 81 ? 20.045 19.761 22.475 1.00 8.68 81 ILE A N 1
ATOM 509 C CA . ILE A 1 81 ? 20.327 19.264 23.813 1.00 8.62 81 ILE A CA 1
ATOM 510 C C . ILE A 1 81 ? 20.809 20.371 24.748 1.00 8.58 81 ILE A C 1
ATOM 511 O O . ILE A 1 81 ? 21.479 20.104 25.747 1.00 9.56 81 ILE A O 1
ATOM 516 N N . HIS A 1 82 ? 20.454 21.610 24.418 1.00 7.66 82 HIS A N 1
ATOM 517 C CA . HIS A 1 82 ? 20.829 22.771 25.218 1.00 9.80 82 HIS A CA 1
ATOM 518 C C . HIS A 1 82 ? 22.335 22.912 25.400 1.00 9.72 82 HIS A C 1
ATOM 519 O O . HIS A 1 82 ? 22.822 23.333 26.454 1.00 11.47 82 HIS A O 1
ATOM 526 N N . SER A 1 83 ? 23.057 22.560 24.342 1.00 10.49 83 SER A N 1
ATOM 527 C CA . SER A 1 83 ? 24.509 22.638 24.298 1.00 10.10 83 SER A CA 1
ATOM 528 C C . SER A 1 83 ? 24.888 23.954 23.636 1.00 9.96 83 SER A C 1
ATOM 529 O O . SER A 1 83 ? 24.032 24.795 23.346 1.00 9.13 83 SER A O 1
ATOM 532 N N . THR A 1 84 ? 26.179 24.122 23.390 1.00 8.70 84 THR A N 1
ATOM 533 C CA . THR A 1 84 ? 26.686 25.315 22.721 1.00 9.53 84 THR A CA 1
ATOM 534 C C . THR A 1 84 ? 27.329 24.855 21.415 1.00 9.43 84 THR A C 1
ATOM 535 O O . THR A 1 84 ? 28.122 25.575 20.809 1.00 10.37 84 THR A O 1
ATOM 539 N N . VAL A 1 85 ? 26.963 23.651 20.981 1.00 8.73 85 VAL A N 1
ATOM 540 C CA . VAL A 1 85 ? 27.515 23.062 19.765 1.00 8.92 85 VAL A CA 1
ATOM 541 C C . VAL A 1 85 ? 26.876 23.578 18.482 1.00 9.59 85 VAL A C 1
ATOM 542 O O . VAL A 1 85 ? 25.651 23.589 18.338 1.00 9.61 85 VAL A O 1
ATOM 546 N N . VAL A 1 86 ? 27.734 23.994 17.556 1.00 8.04 86 VAL A N 1
ATOM 547 C CA . VAL A 1 86 ? 27.319 24.523 16.261 1.00 9.01 86 VAL A CA 1
ATOM 548 C C . VAL A 1 86 ? 27.777 23.566 15.166 1.00 10.17 86 VAL A C 1
ATOM 549 O O . VAL A 1 86 ? 28.908 23.078 15.194 1.00 11.64 86 VAL A O 1
ATOM 553 N N . VAL A 1 87 ? 26.898 23.293 14.207 1.00 9.45 87 VAL A N 1
ATOM 554 C CA . VAL A 1 87 ? 27.232 22.412 13.095 1.00 10.78 87 VAL A CA 1
ATOM 555 C C . VAL A 1 87 ? 26.948 23.103 11.769 1.00 10.20 87 VAL A C 1
ATOM 556 O O . VAL A 1 87 ? 26.292 24.143 11.732 1.00 10.14 87 VAL A O 1
ATOM 560 N N . ASN A 1 88 ? 27.463 22.536 10.682 1.00 10.38 88 ASN A N 1
ATOM 561 C CA . ASN A 1 88 ? 27.190 23.085 9.359 1.00 11.68 88 ASN A CA 1
ATOM 562 C C . ASN A 1 88 ? 25.849 22.478 8.971 1.00 10.70 88 ASN A C 1
ATOM 563 O O . ASN A 1 88 ? 25.704 21.256 8.935 1.00 11.26 88 ASN A O 1
ATOM 568 N N . ALA A 1 89 ? 24.864 23.327 8.696 1.00 10.58 89 ALA A N 1
ATOM 569 C CA . ALA A 1 89 ? 23.534 22.842 8.351 1.00 10.19 89 ALA A CA 1
ATOM 570 C C . ALA A 1 89 ? 23.536 21.871 7.181 1.00 11.36 89 ALA A C 1
ATOM 571 O O . ALA A 1 89 ? 22.780 20.897 7.181 1.00 11.39 89 ALA A O 1
ATOM 573 N N . ALA A 1 90 ? 24.390 22.128 6.195 1.00 12.33 90 ALA A N 1
ATOM 574 C CA . ALA A 1 90 ? 24.475 21.275 5.013 1.00 13.19 90 ALA A CA 1
ATOM 575 C C . ALA A 1 90 ? 24.928 19.857 5.351 1.00 15.36 90 ALA A C 1
ATOM 576 O O . ALA A 1 90 ? 24.670 18.922 4.592 1.00 15.78 90 ALA A O 1
ATOM 578 N N . GLU A 1 91 ? 25.595 19.695 6.491 1.00 17.15 91 GLU A N 1
ATOM 579 C CA . GLU A 1 91 ? 26.082 18.383 6.915 1.00 18.52 91 GLU A CA 1
ATOM 580 C 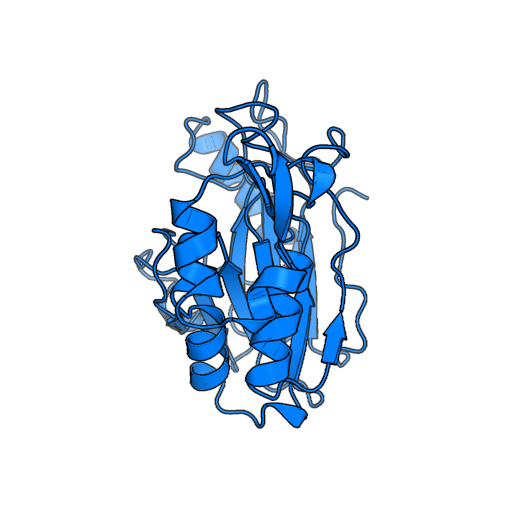C . GLU A 1 91 ? 25.162 17.737 7.949 1.00 19.84 91 GLU A C 1
ATOM 581 O O . GLU A 1 91 ? 25.340 16.568 8.302 1.00 20.47 91 GLU A O 1
ATOM 587 N N . ALA A 1 92 ? 24.183 18.491 8.433 1.00 19.55 92 ALA A N 1
ATOM 588 C CA . ALA A 1 92 ? 23.256 17.988 9.440 1.00 21.10 92 ALA A CA 1
ATOM 589 C C . ALA A 1 92 ? 22.051 17.231 8.891 1.00 21.63 92 ALA A C 1
ATOM 590 O O . ALA A 1 92 ? 21.197 16.785 9.656 1.00 23.08 92 ALA A O 1
ATOM 592 N N . LEU A 1 93 ? 21.991 17.080 7.571 1.00 22.11 93 LEU A N 1
ATOM 593 C CA . LEU A 1 93 ? 20.867 16.403 6.930 1.00 23.08 93 LEU A CA 1
ATOM 594 C C . LEU A 1 93 ? 20.927 14.879 6.816 1.00 25.58 93 LEU A C 1
ATOM 595 O O . LEU A 1 93 ? 19.898 14.223 6.786 1.00 27.52 93 LEU A O 1
ATOM 600 N N . GLY A 1 94 ? 22.116 14.305 6.777 1.00 27.05 94 GLY A N 1
ATOM 601 C CA . GLY A 1 94 ? 22.200 12.859 6.641 1.00 29.06 94 GLY A CA 1
ATOM 602 C C . GLY A 1 94 ? 22.283 12.123 7.972 1.00 29.22 94 GLY A C 1
ATOM 603 O O . GLY A 1 94 ? 22.840 11.022 8.041 1.00 30.95 94 GLY A O 1
ATOM 604 N N . GLY A 1 95 ? 21.718 12.710 9.025 1.00 28.70 95 GLY A N 1
ATOM 605 C CA . GLY A 1 95 ? 21.753 12.088 10.338 1.00 27.55 95 GLY A CA 1
ATOM 606 C C . GLY A 1 95 ? 21.693 13.207 11.360 1.00 27.22 95 GLY A C 1
ATOM 607 O O . GLY A 1 95 ? 22.637 13.982 11.498 1.00 28.33 95 GLY A O 1
ATOM 608 N N . THR A 1 96 ? 20.572 13.295 12.068 1.00 26.23 96 THR A N 1
ATOM 609 C CA . THR A 1 96 ? 20.350 14.332 13.071 1.00 24.88 96 THR A CA 1
ATOM 610 C C . THR A 1 96 ? 21.443 14.400 14.127 1.00 23.44 96 THR A C 1
ATOM 611 O O . THR A 1 96 ? 21.589 13.493 14.940 1.00 23.45 96 THR A O 1
ATOM 615 N N . PRO A 1 97 ? 22.221 15.493 14.130 1.00 21.02 97 PRO A N 1
ATOM 616 C CA . PRO A 1 97 ? 23.315 15.705 15.083 1.00 19.54 97 PRO A CA 1
ATOM 617 C C . PRO A 1 97 ? 22.814 16.274 16.405 1.00 18.30 97 PRO A C 1
ATOM 618 O O . PRO A 1 97 ? 21.750 16.901 16.459 1.00 17.31 97 PRO A O 1
ATOM 622 N N . ASP A 1 98 ? 23.575 16.038 17.470 1.00 15.94 98 ASP A N 1
ATOM 623 C CA . ASP A 1 98 ? 23.240 16.584 18.780 1.00 14.76 98 ASP A CA 1
ATOM 624 C C . ASP A 1 98 ? 23.887 17.956 18.746 1.00 14.00 98 ASP A C 1
ATOM 625 O O . ASP A 1 98 ? 25.101 18.084 18.910 1.00 14.97 98 ASP A O 1
ATOM 630 N N . ALA A 1 99 ? 23.082 18.983 18.511 1.00 11.53 99 ALA A N 1
ATOM 631 C CA . ALA A 1 99 ? 23.614 20.332 18.425 1.00 9.87 99 ALA A CA 1
ATOM 632 C C . ALA A 1 99 ? 22.505 21.334 18.663 1.00 8.30 99 ALA A C 1
ATOM 633 O O . ALA A 1 99 ? 21.327 20.985 18.619 1.00 8.06 99 ALA A O 1
ATOM 635 N N . ASP A 1 100 ? 22.883 22.587 18.891 1.00 6.24 100 ASP A N 1
ATOM 636 C CA . ASP A 1 100 ? 21.897 23.617 19.159 1.00 6.45 100 ASP A CA 1
ATOM 637 C C . ASP A 1 100 ? 22.012 24.863 18.298 1.00 6.27 100 ASP A C 1
ATOM 638 O O . ASP A 1 100 ? 21.394 25.884 18.591 1.00 7.39 100 ASP A O 1
ATOM 643 N N . ALA A 1 101 ? 22.793 24.774 17.229 1.00 6.55 101 ALA A N 1
ATOM 644 C CA . ALA A 1 101 ? 22.944 25.894 16.299 1.00 5.93 101 ALA A CA 1
ATOM 645 C C . ALA A 1 101 ? 23.527 25.369 15.001 1.00 5.77 101 ALA A C 1
ATOM 646 O O . ALA A 1 101 ? 24.209 24.345 14.990 1.00 6.56 101 ALA A O 1
ATOM 648 N N . SER A 1 102 ? 23.234 26.050 13.902 1.00 5.30 102 SER A N 1
ATOM 649 C CA . SER A 1 102 ? 23.787 25.648 12.617 1.00 5.16 102 SER A CA 1
ATOM 650 C C . SER A 1 102 ? 24.070 26.884 11.777 1.00 6.26 102 SER A C 1
ATOM 651 O O . SER A 1 102 ? 23.465 27.946 11.973 1.00 6.66 102 SER A O 1
ATOM 654 N N . VAL A 1 103 ? 25.020 26.743 10.862 1.00 7.15 103 VAL A N 1
ATOM 655 C CA . VAL A 1 103 ? 25.411 27.830 9.977 1.00 7.58 103 VAL A CA 1
ATOM 656 C C . VAL A 1 103 ? 25.397 27.337 8.535 1.00 7.58 103 VAL A C 1
ATOM 657 O O . VAL A 1 103 ? 25.468 26.131 8.282 1.00 7.57 103 VAL A O 1
ATOM 661 N N . ASP A 1 104 ? 25.290 28.269 7.595 1.00 7.14 104 ASP A N 1
ATOM 662 C CA . ASP A 1 104 ? 25.305 27.918 6.181 1.00 7.26 104 ASP A CA 1
ATOM 663 C C . ASP A 1 104 ? 25.688 29.083 5.290 1.00 8.24 104 ASP A C 1
ATOM 664 O O . ASP A 1 104 ? 25.363 30.231 5.582 1.00 8.99 104 ASP A O 1
ATOM 669 N N . ASP A 1 105 ? 26.371 28.770 4.191 1.00 8.45 105 ASP A N 1
ATOM 670 C CA . ASP A 1 105 ? 26.784 29.774 3.216 1.00 10.03 105 ASP A CA 1
ATOM 671 C C . ASP A 1 105 ? 26.626 29.203 1.806 1.00 10.93 105 ASP A C 1
ATOM 672 O O . ASP A 1 105 ? 27.215 29.707 0.850 1.00 11.65 105 ASP A O 1
ATOM 677 N N . THR A 1 106 ? 25.813 28.156 1.685 1.00 11.27 106 THR A N 1
ATOM 678 C CA . THR A 1 106 ? 25.596 27.486 0.402 1.00 11.23 106 THR A CA 1
ATOM 679 C C . THR A 1 106 ? 24.240 27.741 -0.244 1.00 11.09 106 THR A C 1
ATOM 680 O O . THR A 1 106 ? 24.113 27.694 -1.472 1.00 10.89 106 THR A O 1
ATOM 684 N N . GLY A 1 107 ? 23.227 27.996 0.580 1.00 9.09 107 GLY A N 1
ATOM 685 C CA . GLY A 1 107 ? 21.890 28.218 0.062 1.00 8.90 107 GLY A CA 1
ATOM 686 C C . GLY A 1 107 ? 21.260 26.899 -0.354 1.00 8.61 107 GLY A C 1
ATOM 687 O O . GLY A 1 107 ? 20.277 26.868 -1.095 1.00 10.02 107 GLY A O 1
ATOM 688 N N . LYS A 1 108 ? 21.823 25.800 0.139 1.00 8.72 108 LYS A N 1
ATOM 689 C CA . LYS A 1 108 ? 21.325 24.471 -0.204 1.00 9.22 108 LYS A CA 1
ATOM 690 C C . LYS A 1 108 ? 20.562 23.801 0.931 1.00 8.76 108 LYS A C 1
ATOM 691 O O . LYS A 1 108 ? 20.201 22.629 0.844 1.00 8.75 108 LYS A O 1
ATOM 697 N N . VAL A 1 109 ? 20.296 24.558 1.987 1.00 7.16 109 VAL A N 1
ATOM 698 C CA . VAL A 1 109 ? 19.596 24.017 3.142 1.00 7.68 109 VAL A CA 1
ATOM 699 C C . VAL A 1 109 ? 19.162 25.179 4.021 1.00 7.30 109 VAL A C 1
ATOM 700 O O . VAL A 1 109 ? 19.753 26.255 3.962 1.00 7.52 109 VAL A O 1
ATOM 704 N N . ALA A 1 110 ? 18.119 24.969 4.816 1.00 6.60 110 ALA A N 1
ATOM 705 C CA . ALA A 1 110 ? 17.652 26.004 5.728 1.00 6.62 110 ALA A CA 1
ATOM 706 C C . ALA A 1 110 ? 18.100 25.669 7.145 1.00 6.53 110 ALA A C 1
ATOM 707 O O . ALA A 1 110 ? 18.017 24.512 7.579 1.00 6.72 110 ALA A O 1
ATOM 709 N N . CYS A 1 111 ? 18.603 26.677 7.855 1.00 6.40 111 CYS A N 1
ATOM 710 C CA . CYS A 1 111 ? 19.020 26.504 9.240 1.00 6.01 111 CYS A CA 1
ATOM 711 C C . CYS A 1 111 ? 17.754 26.674 10.058 1.00 6.32 111 CYS A C 1
ATOM 712 O O . CYS A 1 111 ? 16.909 27.508 9.726 1.00 7.35 111 CYS A O 1
ATOM 715 N N . ALA A 1 112 ? 17.615 25.900 11.128 1.00 6.62 112 ALA A N 1
ATOM 716 C CA . ALA A 1 112 ? 16.414 25.994 11.935 1.00 6.75 112 ALA A CA 1
ATOM 717 C C . ALA A 1 112 ? 16.604 25.567 13.375 1.00 5.56 112 ALA A C 1
ATOM 718 O O . ALA A 1 112 ? 17.416 24.694 13.680 1.00 6.89 112 ALA A O 1
ATOM 720 N N . VAL A 1 113 ? 15.858 26.218 14.259 1.00 5.80 113 VAL A N 1
ATOM 721 C CA . VAL A 1 113 ? 15.850 25.875 15.672 1.00 5.88 113 VAL A CA 1
ATOM 722 C C . VAL A 1 113 ? 14.385 25.840 16.099 1.00 6.84 113 VAL A C 1
ATOM 723 O O . VAL A 1 113 ? 13.567 26.637 15.625 1.00 6.58 113 VAL A O 1
ATOM 727 N N . MET A 1 114 ? 14.056 24.894 16.973 1.00 5.67 114 MET A N 1
ATOM 728 C CA . MET A 1 114 ? 12.691 24.704 17.460 1.00 7.39 114 MET A CA 1
ATOM 729 C C . MET A 1 114 ? 12.573 25.186 18.895 1.00 6.39 114 MET A C 1
ATOM 730 O O . MET A 1 114 ? 13.443 24.905 19.715 1.00 7.17 114 MET A O 1
ATOM 735 N N . THR A 1 115 ? 11.485 25.887 19.204 1.00 6.50 115 THR A N 1
ATOM 736 C CA . THR A 1 115 ? 11.299 26.425 20.547 1.00 6.10 115 THR A CA 1
ATOM 737 C C . THR A 1 115 ? 9.837 26.524 20.976 1.00 6.94 115 THR A C 1
ATOM 738 O O . THR A 1 115 ? 8.924 26.397 20.163 1.00 6.51 115 THR A O 1
ATOM 742 N N . ALA A 1 116 ? 9.647 26.768 22.269 1.00 7.35 116 ALA A N 1
ATOM 743 C CA . ALA A 1 116 ? 8.335 26.959 22.881 1.00 7.39 116 ALA A CA 1
ATOM 744 C C . ALA A 1 116 ? 8.602 27.668 24.210 1.00 7.74 116 ALA A C 1
ATOM 745 O O . ALA A 1 116 ? 8.199 27.195 25.270 1.00 7.62 116 ALA A O 1
ATOM 747 N N . ASP A 1 117 ? 9.312 28.797 24.113 1.00 6.41 117 ASP A N 1
ATOM 748 C CA . ASP A 1 117 ? 9.710 29.672 25.228 1.00 7.90 117 ASP A CA 1
ATOM 749 C C . ASP A 1 117 ? 11.180 30.061 25.100 1.00 7.52 117 ASP A C 1
ATOM 750 O O . ASP A 1 117 ? 11.540 31.225 25.276 1.00 7.00 117 ASP A O 1
ATOM 755 N N . CYS A 1 118 ? 12.035 29.087 24.802 1.00 7.86 118 CYS A N 1
ATOM 756 C CA . CYS A 1 118 ? 13.457 29.384 24.671 1.00 7.79 118 CYS A CA 1
ATOM 757 C C . CYS A 1 118 ? 13.687 30.362 23.529 1.00 7.17 118 CYS A C 1
ATOM 758 O O . CYS A 1 118 ? 12.897 30.444 22.592 1.00 7.63 118 CYS A O 1
ATOM 761 N N . LEU A 1 119 ? 14.786 31.100 23.603 1.00 6.63 119 LEU A N 1
ATOM 762 C CA . LEU A 1 119 ? 15.080 32.110 22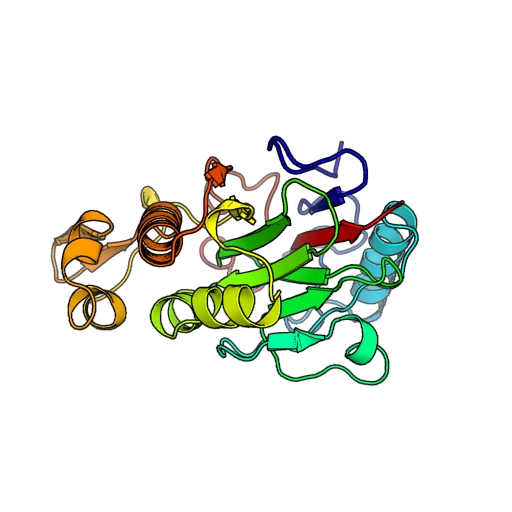.600 1.00 6.84 119 LEU A CA 1
ATOM 763 C C . LEU A 1 119 ? 15.715 31.646 21.295 1.00 5.67 119 LEU A C 1
ATOM 764 O O . LEU A 1 119 ? 16.784 31.042 21.302 1.00 6.62 119 LEU A O 1
ATOM 769 N N . PRO A 1 120 ? 15.050 31.912 20.157 1.00 7.96 120 PRO A N 1
ATOM 770 C CA . PRO A 1 120 ? 15.605 31.522 18.860 1.00 7.47 120 PRO A CA 1
ATOM 771 C C . PRO A 1 120 ? 16.356 32.752 18.354 1.00 6.71 120 PRO A C 1
ATOM 772 O O . PRO A 1 120 ? 15.843 33.867 18.446 1.00 7.66 120 PRO A O 1
ATOM 776 N N . VAL A 1 121 ? 17.569 32.570 17.848 1.00 6.17 121 VAL A N 1
ATOM 777 C CA . VAL A 1 121 ? 18.317 33.708 17.317 1.00 6.72 121 VAL A CA 1
ATOM 778 C C . VAL A 1 121 ? 18.782 33.396 15.900 1.00 5.96 121 VAL A C 1
ATOM 779 O O . VAL A 1 121 ? 19.423 32.372 15.660 1.00 6.50 121 VAL A O 1
ATOM 783 N N . LEU A 1 122 ? 18.438 34.270 14.958 1.00 6.79 122 LEU A N 1
ATOM 784 C CA . LEU A 1 122 ? 18.846 34.087 13.569 1.00 6.72 122 LEU A CA 1
ATOM 785 C C . LEU A 1 122 ? 19.946 35.092 13.265 1.00 7.40 122 LEU A C 1
ATOM 786 O O . LEU A 1 122 ? 19.948 36.188 13.822 1.00 8.98 122 LEU A O 1
ATOM 791 N N . PHE A 1 123 ? 20.871 34.716 12.384 1.00 6.42 123 PHE A N 1
ATOM 792 C CA . PHE A 1 123 ? 21.993 35.584 12.013 1.00 6.66 123 PHE A CA 1
ATOM 793 C C . PHE A 1 123 ? 22.198 35.636 10.505 1.00 7.54 123 PHE A C 1
ATOM 794 O O . PHE A 1 123 ? 21.908 34.678 9.795 1.00 6.86 123 PHE A O 1
ATOM 802 N N . CYS A 1 124 ? 22.728 36.757 10.027 1.00 7.21 124 CYS A N 1
ATOM 803 C CA . CYS A 1 124 ? 23.071 36.896 8.615 1.00 7.62 124 CYS A CA 1
ATOM 804 C C . CYS A 1 124 ? 24.004 38.093 8.524 1.00 8.83 124 CYS A C 1
ATOM 805 O O . CYS A 1 124 ? 24.133 38.846 9.487 1.00 9.35 124 CYS A O 1
ATOM 808 N N . ASP A 1 125 ? 24.681 38.243 7.392 1.00 9.79 125 ASP A N 1
ATOM 809 C CA . ASP A 1 125 ? 25.555 39.396 7.205 1.00 10.44 125 ASP A CA 1
ATOM 810 C C . ASP A 1 125 ? 24.870 40.336 6.214 1.00 11.35 125 ASP A C 1
ATOM 811 O O . ASP A 1 125 ? 23.976 39.922 5.471 1.00 10.80 125 ASP A O 1
ATOM 816 N N . ARG A 1 126 ? 25.269 41.603 6.225 1.00 10.80 126 ARG A N 1
ATOM 817 C CA . ARG A 1 126 ? 24.665 42.613 5.355 1.00 12.23 126 ARG A CA 1
ATOM 818 C C . ARG A 1 126 ? 24.707 42.268 3.871 1.00 12.21 126 ARG A C 1
ATOM 819 O O . ARG A 1 126 ? 23.775 42.591 3.130 1.00 12.19 126 ARG A O 1
ATOM 827 N N . ALA A 1 127 ? 25.781 41.613 3.439 1.00 11.41 127 ALA A N 1
ATOM 828 C CA . ALA A 1 127 ? 25.948 41.249 2.032 1.00 11.69 127 ALA A CA 1
ATOM 829 C C . ALA A 1 127 ? 25.217 39.975 1.623 1.00 11.20 127 ALA A C 1
ATOM 830 O O . ALA A 1 127 ? 25.129 39.659 0.438 1.00 11.31 127 ALA A O 1
ATOM 832 N N . GLY A 1 128 ? 24.703 39.238 2.604 1.00 10.66 128 GLY A N 1
ATOM 833 C CA . GLY A 1 128 ? 23.981 38.016 2.301 1.00 10.93 128 GLY A CA 1
ATOM 834 C C . GLY A 1 128 ? 24.845 36.878 1.792 1.00 11.30 128 GLY A C 1
ATOM 835 O O . GLY A 1 128 ? 24.589 36.329 0.716 1.00 12.02 128 GLY A O 1
ATOM 836 N N . THR A 1 129 ? 25.869 36.514 2.557 1.00 10.67 129 THR A N 1
ATOM 837 C CA . THR A 1 129 ? 26.747 35.417 2.156 1.00 11.48 129 THR A CA 1
ATOM 838 C C . THR A 1 129 ? 26.740 34.290 3.187 1.00 10.74 129 THR A C 1
ATOM 839 O O . THR A 1 129 ? 27.253 33.205 2.931 1.00 10.86 129 THR A O 1
ATOM 843 N N . ALA A 1 130 ? 26.158 34.547 4.352 1.00 10.04 130 ALA A N 1
ATOM 844 C CA . ALA A 1 130 ? 26.108 33.534 5.400 1.00 9.90 130 ALA A CA 1
ATOM 845 C C . ALA A 1 130 ? 24.928 33.753 6.335 1.00 9.42 130 ALA A C 1
ATOM 846 O O . ALA A 1 130 ? 24.542 34.889 6.605 1.00 9.63 130 ALA A O 1
ATOM 848 N N . VAL A 1 131 ? 24.353 32.652 6.811 1.00 8.16 131 VAL A N 1
ATOM 849 C CA . VAL A 1 131 ? 23.228 32.700 7.740 1.00 6.93 131 VAL A CA 1
ATOM 850 C C . VAL A 1 131 ? 23.437 31.663 8.837 1.00 6.54 131 VAL A C 1
ATOM 851 O O . VAL A 1 131 ? 24.315 30.801 8.733 1.00 6.24 131 VAL A O 1
ATOM 855 N N . ALA A 1 132 ? 22.643 31.762 9.896 1.00 6.59 132 ALA A N 1
ATOM 856 C CA . ALA A 1 132 ? 22.732 30.822 11.006 1.00 6.42 132 ALA A CA 1
ATOM 857 C C . ALA A 1 132 ? 21.515 30.934 11.908 1.00 6.57 132 ALA A C 1
ATOM 858 O O . ALA A 1 132 ? 20.840 31.960 11.935 1.00 5.79 132 ALA A O 1
ATOM 860 N N . ALA A 1 133 ? 21.246 29.861 12.643 1.00 5.07 133 ALA A N 1
ATOM 861 C CA . ALA A 1 133 ? 20.140 29.818 13.588 1.00 6.41 133 ALA A CA 1
ATOM 862 C C . ALA A 1 133 ? 20.684 29.183 14.860 1.00 6.22 133 ALA A C 1
ATOM 863 O O . ALA A 1 133 ? 21.369 28.162 14.798 1.00 6.51 133 ALA A O 1
ATOM 865 N N . ALA A 1 134 ? 20.394 29.793 16.006 1.00 5.14 134 ALA A N 1
ATOM 866 C CA . ALA A 1 134 ? 20.863 29.275 17.282 1.00 5.83 134 ALA A CA 1
ATOM 867 C C . ALA A 1 134 ? 19.728 29.129 18.289 1.00 6.51 134 ALA A C 1
ATOM 868 O O . ALA A 1 134 ? 18.839 29.980 18.377 1.00 6.07 134 ALA A O 1
ATOM 870 N N . HIS A 1 135 ? 19.772 28.029 19.036 1.00 6.28 135 HIS A N 1
ATOM 871 C CA . HIS A 1 135 ? 18.791 27.720 20.071 1.00 7.51 135 HIS A CA 1
ATOM 872 C C . HIS A 1 135 ? 19.380 28.234 21.378 1.00 7.92 135 HIS A C 1
ATOM 873 O O . HIS A 1 135 ? 20.340 27.663 21.907 1.00 7.61 135 HIS A O 1
ATOM 880 N N . ALA A 1 136 ? 18.799 29.311 21.895 1.00 7.24 136 ALA A N 1
ATOM 881 C CA . ALA A 1 136 ? 19.296 29.921 23.115 1.00 9.07 136 ALA A CA 1
ATOM 882 C C . ALA A 1 136 ? 18.399 29.815 24.336 1.00 9.76 136 ALA A C 1
ATOM 883 O O . ALA A 1 136 ? 17.698 30.768 24.686 1.00 9.41 136 ALA A O 1
ATOM 885 N N . GLY A 1 137 ? 18.403 28.642 24.965 1.00 9.59 137 GLY A N 1
ATOM 886 C CA . GLY A 1 137 ? 17.662 28.468 26.199 1.00 8.92 137 GLY A CA 1
ATOM 887 C C . GLY A 1 137 ? 18.592 29.155 27.184 1.00 8.37 137 GLY A C 1
ATOM 888 O O . GLY A 1 137 ? 19.662 29.612 26.772 1.00 8.74 137 GLY A O 1
ATOM 889 N N . TRP A 1 138 ? 18.245 29.240 28.462 1.00 8.92 138 TRP A N 1
ATOM 890 C CA . TRP A 1 138 ? 19.151 29.926 29.375 1.00 9.34 138 TRP A CA 1
ATOM 891 C C . TRP A 1 138 ? 20.497 29.219 29.503 1.00 9.00 138 TRP A C 1
ATOM 892 O O . TRP A 1 138 ? 21.523 29.871 29.652 1.00 8.85 138 TRP A O 1
ATOM 903 N N . ARG A 1 139 ? 20.502 27.891 29.420 1.00 8.68 139 ARG A N 1
ATOM 904 C CA . ARG A 1 139 ? 21.755 27.149 29.538 1.00 9.25 139 ARG A CA 1
ATOM 905 C C . ARG A 1 139 ? 22.695 27.425 28.369 1.00 7.93 139 ARG A C 1
ATOM 906 O O . ARG A 1 139 ? 23.871 27.730 28.568 1.00 9.15 139 ARG A O 1
ATOM 914 N N . GLY A 1 140 ? 22.183 27.315 27.148 1.00 7.86 140 GLY A N 1
ATOM 915 C CA . GLY A 1 140 ? 23.024 27.566 25.991 1.00 8.11 140 GLY A CA 1
ATOM 916 C C . GLY A 1 140 ? 23.433 29.023 25.885 1.00 8.92 140 GLY A C 1
ATOM 917 O O . GLY A 1 140 ? 24.545 29.344 25.451 1.00 9.18 140 GLY A O 1
ATOM 918 N N . LEU A 1 141 ? 22.536 29.916 26.286 1.00 8.12 141 LEU A N 1
ATOM 919 C CA . LEU A 1 141 ? 22.822 31.342 26.214 1.00 8.52 141 LEU A CA 1
ATOM 920 C C . LEU A 1 141 ? 23.953 31.687 27.182 1.00 8.67 141 LEU A C 1
ATOM 921 O O . LEU A 1 141 ? 24.922 32.354 26.810 1.00 9.97 141 LEU A O 1
ATOM 926 N N . ALA A 1 142 ? 23.840 31.217 28.418 1.00 9.50 142 ALA A N 1
ATOM 927 C CA . ALA A 1 142 ? 24.870 31.483 29.414 1.00 9.86 142 ALA A CA 1
ATOM 928 C C . ALA A 1 142 ? 26.147 30.719 29.075 1.00 10.19 142 ALA A C 1
ATOM 929 O O . ALA A 1 142 ? 27.246 31.128 29.458 1.00 11.11 142 ALA A O 1
ATOM 931 N N . GLY A 1 143 ? 25.993 29.617 28.344 1.00 9.65 143 GLY A N 1
ATOM 932 C CA . GLY A 1 143 ? 27.131 28.790 27.974 1.00 9.09 143 GLY A CA 1
ATOM 933 C C . GLY A 1 143 ? 27.956 29.277 26.796 1.00 8.65 143 GLY A C 1
ATOM 934 O O . GLY A 1 143 ? 29.090 28.822 26.607 1.00 9.00 143 GLY A O 1
ATOM 935 N N . GLY A 1 144 ? 27.387 30.175 25.994 1.00 7.85 144 GLY A N 1
ATOM 936 C CA . GLY A 1 144 ? 28.105 30.722 24.856 1.00 8.10 144 GLY A CA 1
ATOM 937 C C . GLY A 1 144 ? 27.702 30.217 23.481 1.00 8.62 144 GLY A C 1
ATOM 938 O O . GLY A 1 144 ? 28.508 30.254 22.552 1.00 9.71 144 GLY A O 1
ATOM 939 N N . VAL A 1 145 ? 26.465 29.754 23.327 1.00 8.30 145 VAL A N 1
ATOM 940 C CA . VAL A 1 145 ? 26.035 29.258 22.023 1.00 7.78 145 VAL A CA 1
ATOM 941 C C . VAL A 1 145 ? 26.054 30.368 20.971 1.00 7.13 145 VAL A C 1
ATOM 942 O O . VAL A 1 145 ? 26.380 30.118 19.808 1.00 8.10 145 VAL A O 1
ATOM 946 N N . LEU A 1 146 ? 25.729 31.594 21.372 1.00 6.63 146 LEU A N 1
ATOM 947 C CA . LEU A 1 146 ? 25.727 32.699 20.415 1.00 7.95 146 LEU A CA 1
ATOM 948 C C . LEU A 1 146 ? 27.149 33.035 19.969 1.00 8.63 146 LEU A C 1
ATOM 949 O O . LEU A 1 146 ? 27.404 33.227 18.776 1.00 7.89 146 LEU A O 1
ATOM 954 N N . GLN A 1 147 ? 28.076 33.094 20.921 1.00 9.21 147 GLN A N 1
ATOM 955 C CA . GLN A 1 147 ? 29.466 33.392 20.590 1.00 9.03 147 GLN A CA 1
ATOM 956 C C . GLN A 1 147 ? 30.033 32.334 19.648 1.00 9.88 147 GLN A C 1
ATOM 957 O O . GLN A 1 147 ? 30.751 32.662 18.704 1.00 10.63 147 GLN A O 1
ATOM 963 N N . ASN A 1 148 ? 29.708 31.066 19.893 1.00 9.12 148 ASN A N 1
ATOM 964 C CA . ASN A 1 148 ? 30.203 29.990 19.037 1.00 8.84 148 ASN A CA 1
ATOM 965 C C . ASN A 1 148 ? 29.591 30.063 17.640 1.00 8.79 148 ASN A C 1
ATOM 966 O O . ASN A 1 148 ? 30.246 29.739 16.647 1.00 8.03 148 ASN A O 1
ATOM 971 N N . THR A 1 149 ? 28.333 30.482 17.561 1.00 8.64 149 THR A N 1
ATOM 972 C CA . THR A 1 149 ? 27.668 30.596 16.267 1.00 9.06 149 THR A CA 1
ATOM 973 C C . THR A 1 149 ? 28.319 31.713 15.458 1.00 8.36 149 THR A C 1
ATOM 974 O O . THR A 1 149 ? 28.629 31.548 14.279 1.00 9.20 149 THR A O 1
ATOM 978 N N . ILE A 1 150 ? 28.533 32.850 16.108 1.00 8.63 150 ILE A N 1
ATOM 979 C CA . ILE A 1 150 ? 29.162 33.995 15.464 1.00 9.12 150 ILE A CA 1
ATOM 980 C C . ILE A 1 150 ? 30.525 33.597 14.898 1.00 9.14 150 ILE A C 1
ATOM 981 O O . ILE A 1 150 ? 30.866 33.942 13.763 1.00 9.82 150 ILE A O 1
ATOM 986 N N . ALA A 1 151 ? 31.299 32.860 15.687 1.00 10.40 151 ALA A N 1
ATOM 987 C CA . ALA A 1 151 ? 32.621 32.424 15.256 1.00 11.01 151 ALA A CA 1
ATOM 988 C C . ALA A 1 151 ? 32.546 31.500 14.048 1.00 11.85 151 ALA A C 1
ATOM 989 O O . ALA A 1 151 ? 33.342 31.619 13.112 1.00 13.20 151 ALA A O 1
ATOM 991 N N . ALA A 1 152 ? 31.583 30.583 14.065 1.00 10.34 152 ALA A N 1
ATOM 992 C CA . ALA A 1 152 ? 31.429 29.624 12.979 1.00 11.34 152 ALA A CA 1
ATOM 993 C C . ALA A 1 152 ? 31.031 30.246 11.644 1.00 12.13 152 ALA A C 1
ATOM 994 O O . ALA A 1 152 ? 31.286 29.672 10.587 1.00 14.00 152 ALA A O 1
ATOM 996 N N . MET A 1 153 ? 30.410 31.418 11.689 1.00 11.87 153 MET A N 1
ATOM 997 C CA . MET A 1 153 ? 29.977 32.095 10.470 1.00 12.40 153 MET A CA 1
ATOM 998 C C . MET A 1 153 ? 31.132 32.677 9.666 1.00 14.58 153 MET A C 1
ATOM 999 O O . MET A 1 153 ? 31.029 32.853 8.451 1.00 13.98 153 MET A O 1
ATOM 1004 N N . LYS A 1 154 ? 32.224 32.983 10.354 1.00 16.68 154 LYS A N 1
ATOM 1005 C CA . LYS A 1 154 ? 33.415 33.531 9.716 1.00 17.65 154 LYS A CA 1
ATOM 1006 C C . LYS A 1 154 ? 33.208 34.816 8.925 1.00 18.59 154 LYS A C 1
ATOM 1007 O O . LYS A 1 154 ? 33.805 35.006 7.864 1.00 20.40 154 LYS A O 1
ATOM 1013 N N . VAL A 1 155 ? 32.352 35.690 9.433 1.00 18.26 155 VAL A N 1
ATOM 1014 C CA . VAL A 1 155 ? 32.119 36.975 8.795 1.00 18.71 155 VAL A CA 1
ATOM 1015 C C . VAL A 1 155 ? 32.324 38.017 9.886 1.00 17.83 155 VAL A C 1
ATOM 1016 O O . VAL A 1 155 ? 32.135 37.731 11.068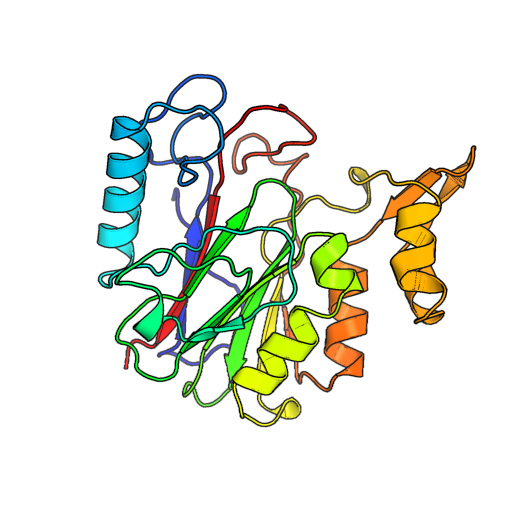 1.00 17.66 155 VAL A O 1
ATOM 1020 N N . PRO A 1 156 ? 32.734 39.235 9.510 1.00 16.62 156 PRO A N 1
ATOM 1021 C CA . PRO A 1 156 ? 32.961 40.300 10.494 1.00 16.35 156 PRO A CA 1
ATOM 1022 C C . PRO A 1 156 ? 31.730 40.565 11.353 1.00 16.44 156 PRO A C 1
ATOM 1023 O O . PRO A 1 156 ? 30.650 40.821 10.831 1.00 16.59 156 PRO A O 1
ATOM 1027 N N . PRO A 1 157 ? 31.880 40.518 12.685 1.00 16.00 157 PRO A N 1
ATOM 1028 C CA . PRO A 1 157 ? 30.727 40.767 13.552 1.00 15.32 157 PRO A CA 1
ATOM 1029 C C . PRO A 1 157 ? 29.992 42.070 13.238 1.00 15.18 157 PRO A C 1
ATOM 1030 O O . PRO A 1 157 ? 28.769 42.131 13.322 1.00 14.39 157 PRO A O 1
ATOM 1034 N N . VAL A 1 158 ? 30.733 43.110 12.866 1.00 15.14 158 VAL A N 1
ATOM 1035 C CA . VAL A 1 158 ? 30.114 44.394 12.570 1.00 15.27 158 VAL A CA 1
ATOM 1036 C C . VAL A 1 158 ? 29.196 44.305 11.350 1.00 15.81 158 VAL A C 1
ATOM 1037 O O . VAL A 1 158 ? 28.264 45.100 11.202 1.00 16.30 158 VAL A O 1
ATOM 1041 N N . GLU A 1 159 ? 29.453 43.329 10.484 1.00 15.72 159 GLU A N 1
ATOM 1042 C CA . GLU A 1 159 ? 28.638 43.148 9.290 1.00 15.79 159 GLU A CA 1
ATOM 1043 C C . GLU A 1 159 ? 27.500 42.173 9.563 1.00 14.79 159 GLU A C 1
ATOM 1044 O O . GLU A 1 159 ? 26.693 41.886 8.681 1.00 12.72 159 GLU A O 1
ATOM 1050 N N . MET A 1 160 ? 27.438 41.670 10.792 1.00 13.55 160 MET A N 1
ATOM 1051 C CA . MET A 1 160 ? 26.388 40.733 11.177 1.00 12.93 160 MET A CA 1
ATOM 1052 C C . MET A 1 160 ? 25.180 41.421 11.781 1.00 12.05 160 MET A C 1
ATOM 1053 O O . MET A 1 160 ? 25.277 42.498 12.370 1.00 13.08 160 MET A O 1
ATOM 1058 N N . MET A 1 161 ? 24.030 40.780 11.635 1.00 10.59 161 MET A N 1
ATOM 1059 C CA . MET A 1 161 ? 22.815 41.279 12.239 1.00 10.83 161 MET A CA 1
ATOM 1060 C C . MET A 1 161 ? 22.155 40.045 12.838 1.00 10.77 161 MET A C 1
ATOM 1061 O O . MET A 1 161 ? 22.269 38.946 12.293 1.00 9.06 161 MET A O 1
ATOM 1066 N N . ALA A 1 162 ? 21.508 40.226 13.980 1.00 9.90 162 ALA A N 1
ATOM 1067 C CA . ALA A 1 162 ? 20.852 39.121 14.662 1.00 9.51 162 ALA A CA 1
ATOM 1068 C C . ALA A 1 162 ? 19.385 39.426 14.878 1.00 10.49 162 ALA A C 1
ATOM 1069 O O . ALA A 1 162 ? 19.006 40.575 15.111 1.00 10.49 162 ALA A O 1
ATOM 1071 N N . TYR A 1 163 ? 18.555 38.394 14.788 1.00 7.80 163 TYR A N 1
ATOM 1072 C CA . TYR A 1 163 ? 17.129 38.563 14.995 1.00 7.94 163 TYR A CA 1
ATOM 1073 C C . TYR A 1 163 ? 16.699 37.739 16.195 1.00 8.50 163 TYR A C 1
ATOM 1074 O O . TYR A 1 163 ? 16.968 36.538 16.265 1.00 8.68 163 TYR A O 1
ATOM 1083 N N . LEU A 1 164 ? 16.044 38.393 17.146 1.00 7.60 164 LEU A N 1
ATOM 1084 C CA . LEU A 1 164 ? 15.560 37.713 18.336 1.00 8.01 164 LEU A CA 1
ATOM 1085 C C . LEU A 1 164 ? 14.142 37.240 18.031 1.00 7.66 164 LEU A C 1
ATOM 1086 O O . LEU A 1 164 ? 13.219 38.047 17.893 1.00 8.73 164 LEU A O 1
ATOM 1091 N N . GLY A 1 165 ? 13.985 35.925 17.918 1.00 7.36 165 GLY A N 1
ATOM 1092 C CA . GLY A 1 165 ? 12.690 35.348 17.616 1.00 7.60 165 GLY A CA 1
ATOM 1093 C C . GLY A 1 165 ? 11.750 35.333 18.804 1.00 7.94 165 GLY A C 1
ATOM 1094 O O . GLY A 1 165 ? 12.100 35.807 19.883 1.00 8.31 165 GLY A O 1
ATOM 1095 N N . PRO A 1 166 ? 10.543 34.777 18.637 1.00 8.56 166 PRO A N 1
ATOM 1096 C CA . PRO A 1 166 ? 9.557 34.716 19.719 1.00 8.09 166 PRO A CA 1
ATOM 1097 C C . PRO A 1 166 ? 10.020 33.859 20.892 1.00 8.57 166 PRO A C 1
ATOM 1098 O O . PRO A 1 166 ? 10.344 32.688 20.719 1.00 8.42 166 PRO A O 1
ATOM 1102 N N . ALA A 1 167 ? 10.055 34.454 22.081 1.00 8.27 167 ALA A N 1
ATOM 1103 C CA . ALA A 1 167 ? 10.476 33.742 23.282 1.00 8.71 167 ALA A CA 1
ATOM 1104 C C . ALA A 1 167 ? 9.611 34.167 24.457 1.00 9.76 167 ALA A C 1
ATOM 1105 O O . ALA A 1 167 ? 8.722 35.011 24.318 1.00 9.39 167 ALA A O 1
ATOM 1107 N N . ILE A 1 168 ? 9.866 33.574 25.615 1.00 9.48 168 ILE A N 1
ATOM 1108 C CA . ILE A 1 168 ? 9.116 33.930 26.807 1.00 10.03 168 ILE A CA 1
ATOM 1109 C C . ILE A 1 168 ? 9.692 35.268 27.264 1.00 10.85 168 ILE A C 1
ATOM 1110 O O . ILE A 1 168 ? 10.915 35.437 27.329 1.00 10.66 168 ILE A O 1
ATOM 1115 N N . SER A 1 169 ? 8.816 36.227 27.551 1.00 11.40 169 SER A N 1
ATOM 1116 C CA . SER A 1 169 ? 9.269 37.546 27.970 1.00 12.29 169 SER A CA 1
ATOM 1117 C C . SER A 1 169 ? 9.567 37.616 29.462 1.00 12.08 169 SER A C 1
ATOM 1118 O O . SER A 1 169 ? 9.142 36.760 30.236 1.00 11.56 169 SER A O 1
ATOM 1121 N N . ALA A 1 170 ? 10.300 38.652 29.852 1.00 13.45 170 ALA A N 1
ATOM 1122 C CA . ALA A 1 170 ? 10.687 38.856 31.241 1.00 15.53 170 ALA A CA 1
ATOM 1123 C C . ALA A 1 170 ? 9.521 38.691 32.208 1.00 17.07 170 ALA A C 1
ATOM 1124 O O . ALA A 1 170 ? 9.638 38.003 33.225 1.00 17.69 170 ALA A O 1
ATOM 1126 N N . ASP A 1 171 ? 8.395 39.315 31.882 1.00 17.20 171 ASP A N 1
ATOM 1127 C CA . ASP A 1 171 ? 7.212 39.248 32.732 1.00 19.42 171 ASP A CA 1
ATOM 1128 C C . ASP A 1 171 ? 6.783 37.839 33.114 1.00 18.32 171 ASP A C 1
ATOM 1129 O O . ASP A 1 171 ? 6.243 37.621 34.199 1.00 19.37 171 ASP A O 1
ATOM 1134 N N . ALA A 1 172 ? 7.032 36.878 32.231 1.00 15.66 172 ALA A N 1
ATOM 1135 C CA . ALA A 1 172 ? 6.622 35.505 32.484 1.00 15.14 172 ALA A CA 1
ATOM 1136 C C . ALA A 1 172 ? 7.737 34.521 32.813 1.00 14.20 172 ALA A C 1
ATOM 1137 O O . ALA A 1 172 ? 7.460 33.396 33.230 1.00 14.16 172 ALA A O 1
ATOM 1139 N N . PHE A 1 173 ? 8.989 34.933 32.638 1.00 13.59 173 PHE A N 1
ATOM 1140 C CA . PHE A 1 173 ? 10.117 34.041 32.890 1.00 12.38 173 PHE A CA 1
ATOM 1141 C C . PHE A 1 173 ? 10.724 34.226 34.277 1.00 13.32 173 PHE A C 1
ATOM 1142 O O . PHE A 1 173 ? 11.630 35.031 34.475 1.00 11.72 173 PHE A O 1
ATOM 1150 N N . GLU A 1 174 ? 10.211 33.465 35.236 1.00 14.45 174 GLU A N 1
ATOM 1151 C CA . GLU A 1 174 ? 10.682 33.534 36.611 1.00 15.65 174 GLU A CA 1
ATOM 1152 C C . GLU A 1 174 ? 11.750 32.474 36.863 1.00 15.39 174 GLU A C 1
ATOM 1153 O O . GLU A 1 174 ? 11.530 31.290 36.603 1.00 15.67 174 GLU A O 1
ATOM 1159 N N . VAL A 1 175 ? 12.903 32.901 37.373 1.00 14.24 175 VAL A N 1
ATOM 1160 C CA . VAL A 1 175 ? 14.007 31.985 37.642 1.00 13.19 175 VAL A CA 1
ATOM 1161 C C . VAL A 1 175 ? 14.617 32.163 39.029 1.00 12.80 175 VAL A C 1
ATOM 1162 O O . VAL A 1 175 ? 14.268 33.092 39.763 1.00 12.75 175 VAL A O 1
ATOM 1166 N N . GLY A 1 176 ? 15.543 31.269 39.364 1.00 13.60 176 GLY A N 1
ATOM 1167 C CA . GLY A 1 176 ? 16.208 31.314 40.654 1.00 12.84 176 GLY A CA 1
ATOM 1168 C C . GLY A 1 176 ? 17.627 31.853 40.611 1.00 13.29 176 GLY A C 1
ATOM 1169 O O . GLY A 1 176 ? 18.097 32.333 39.581 1.00 12.94 176 GLY A O 1
ATOM 1170 N N . GLN A 1 177 ? 18.313 31.753 41.745 1.00 13.17 177 GLN A N 1
ATOM 1171 C CA . GLN A 1 177 ? 19.679 32.239 41.891 1.00 14.34 177 GLN A CA 1
ATOM 1172 C C . GLN A 1 177 ? 20.688 31.513 41.001 1.00 13.77 177 GLN A C 1
ATOM 1173 O O . GLN A 1 177 ? 21.709 32.084 40.614 1.00 13.81 177 GLN A O 1
ATOM 1179 N N . ASP A 1 178 ? 20.407 30.256 40.680 1.00 15.21 178 ASP A N 1
ATOM 1180 C CA . ASP A 1 178 ? 21.317 29.484 39.842 1.00 16.82 178 ASP A CA 1
ATOM 1181 C C . ASP A 1 178 ? 21.391 30.081 38.438 1.00 14.76 178 ASP A C 1
ATOM 1182 O O . ASP A 1 178 ? 22.479 30.243 37.885 1.00 14.73 178 ASP A O 1
ATOM 1187 N N . VAL A 1 179 ? 20.237 30.418 37.872 1.00 14.99 179 VAL A N 1
ATOM 1188 C CA . VAL A 1 179 ? 20.192 31.016 36.542 1.00 14.52 179 VAL A CA 1
ATOM 1189 C C . VAL A 1 179 ? 20.855 32.386 36.611 1.00 13.71 179 VAL A C 1
ATOM 1190 O O . VAL A 1 179 ? 21.638 32.763 35.739 1.00 14.07 179 VAL A O 1
ATOM 1194 N N . PHE A 1 180 ? 20.538 33.126 37.667 1.00 12.72 180 PHE A N 1
ATOM 1195 C CA . PHE A 1 180 ? 21.100 34.453 37.869 1.00 13.29 180 PHE A CA 1
ATOM 1196 C C . PHE A 1 180 ? 22.627 34.396 37.881 1.00 13.31 180 PHE A C 1
ATOM 1197 O O . PHE A 1 180 ? 23.292 35.149 37.168 1.00 14.01 180 PHE A O 1
ATOM 1205 N N . ASP A 1 181 ? 23.183 33.494 38.686 1.00 13.79 181 ASP A N 1
ATOM 1206 C CA . ASP A 1 181 ? 24.633 33.360 38.784 1.00 14.00 181 ASP A CA 1
ATOM 1207 C C . ASP A 1 181 ? 25.283 32.887 37.485 1.00 13.94 181 ASP A C 1
ATOM 1208 O O . ASP A 1 181 ? 26.381 33.323 37.146 1.00 14.51 181 ASP A O 1
ATOM 1213 N N . ALA A 1 182 ? 24.607 32.001 36.759 1.00 14.46 182 ALA A N 1
ATOM 1214 C CA . ALA A 1 182 ? 25.148 31.479 35.507 1.00 13.31 182 ALA A CA 1
ATOM 1215 C C . ALA A 1 182 ? 25.487 32.606 34.541 1.00 12.42 182 ALA A C 1
ATOM 1216 O O . ALA A 1 182 ? 26.380 32.476 33.707 1.00 13.79 182 ALA A O 1
ATOM 1218 N N . PHE A 1 183 ? 24.765 33.713 34.658 1.00 12.07 183 PHE A N 1
ATOM 1219 C CA . PHE A 1 183 ? 24.983 34.871 33.801 1.00 13.09 183 PHE A CA 1
ATOM 1220 C C . PHE A 1 183 ? 25.782 35.983 34.472 1.00 13.87 183 PHE A C 1
ATOM 1221 O O . PHE A 1 183 ? 26.806 36.427 33.955 1.00 14.65 183 PHE A O 1
ATOM 1229 N N . CYS A 1 184 ? 25.303 36.420 35.633 1.00 15.34 184 CYS A N 1
ATOM 1230 C CA . CYS A 1 184 ? 25.906 37.536 36.353 1.00 17.28 184 CYS A CA 1
ATOM 1231 C C . CYS A 1 184 ? 27.241 37.363 37.062 1.00 18.92 184 CYS A C 1
ATOM 1232 O O . CYS A 1 184 ? 27.927 38.354 37.315 1.00 20.53 184 CYS A O 1
ATOM 1235 N N . THR A 1 185 ? 27.621 36.138 37.403 1.00 19.41 185 THR A N 1
ATOM 1236 C CA . THR A 1 185 ? 28.907 35.960 38.063 1.00 21.08 185 THR A CA 1
ATOM 1237 C C . THR A 1 185 ? 30.004 36.216 37.026 1.00 21.22 185 THR A C 1
ATOM 1238 O O . THR A 1 185 ? 30.908 37.023 37.254 1.00 22.04 185 THR A O 1
ATOM 1242 N N . PRO A 1 186 ? 29.933 35.544 35.864 1.00 21.14 186 PRO A N 1
ATOM 1243 C CA . PRO A 1 186 ? 30.954 35.758 34.833 1.00 20.44 186 PRO A CA 1
ATOM 1244 C C . PRO A 1 186 ? 30.734 37.037 34.012 1.00 20.25 186 PRO A C 1
ATOM 1245 O O . PRO A 1 186 ? 31.664 37.543 33.381 1.00 20.06 186 PRO A O 1
ATOM 1249 N N . MET A 1 187 ? 29.509 37.558 34.028 1.00 18.50 187 MET A N 1
ATOM 1250 C CA . MET A 1 187 ? 29.168 38.773 33.287 1.00 17.70 187 MET A CA 1
ATOM 1251 C C . MET A 1 187 ? 28.272 39.666 34.151 1.00 17.11 187 MET A C 1
ATOM 1252 O O . MET A 1 187 ? 27.052 39.665 34.009 1.00 15.76 187 MET A O 1
ATOM 1257 N N . PRO A 1 188 ? 28.879 40.447 35.061 1.00 17.39 188 PRO A N 1
ATOM 1258 C CA . PRO A 1 188 ? 28.190 41.358 35.981 1.00 16.93 188 PRO A CA 1
ATOM 1259 C C . PRO A 1 188 ? 27.141 42.282 35.373 1.00 16.80 188 PRO A C 1
ATOM 1260 O O . PRO A 1 188 ? 26.108 42.536 35.990 1.00 16.46 188 PRO A O 1
ATOM 1264 N N . GLU A 1 189 ? 27.402 42.790 34.171 1.00 16.23 189 GLU A N 1
ATOM 1265 C CA . GLU A 1 189 ? 26.460 43.694 33.519 1.00 17.64 189 GLU A CA 1
ATOM 1266 C C . GLU A 1 189 ? 25.131 43.006 33.216 1.00 15.92 189 GLU A C 1
ATOM 1267 O O . GLU A 1 189 ? 24.120 43.668 32.975 1.00 16.95 189 GLU A O 1
ATOM 1273 N N . ALA A 1 190 ? 25.137 41.678 33.231 1.00 14.41 190 ALA A N 1
ATOM 1274 C CA . ALA A 1 190 ? 23.931 40.906 32.947 1.00 14.00 190 ALA A CA 1
ATOM 1275 C C . ALA A 1 190 ? 22.860 41.102 34.019 1.00 13.47 190 ALA A C 1
ATOM 1276 O O . ALA A 1 190 ? 21.693 40.769 33.813 1.00 13.04 190 ALA A O 1
ATOM 1278 N N . ALA A 1 191 ? 23.256 41.644 35.165 1.00 13.61 191 ALA A N 1
ATOM 1279 C CA . ALA A 1 191 ? 22.308 41.876 36.250 1.00 12.98 191 ALA A CA 1
ATOM 1280 C C . ALA A 1 191 ? 21.208 42.838 35.813 1.00 13.21 191 ALA A C 1
ATOM 1281 O O . ALA A 1 191 ? 20.108 42.831 36.365 1.00 12.94 191 ALA A O 1
ATOM 1283 N N . THR A 1 192 ? 21.505 43.666 34.817 1.00 13.15 192 THR A N 1
ATOM 1284 C CA . THR A 1 192 ? 20.526 44.623 34.320 1.00 14.52 192 THR A CA 1
ATOM 1285 C C . THR A 1 192 ? 19.365 43.919 33.625 1.00 13.17 192 THR A C 1
ATOM 1286 O O . THR A 1 192 ? 18.309 44.515 33.412 1.00 15.35 192 THR A O 1
ATOM 1290 N N . ALA A 1 193 ? 19.566 42.649 33.278 1.00 13.06 193 ALA A N 1
ATOM 1291 C CA . ALA A 1 193 ? 18.539 41.865 32.599 1.00 11.94 193 ALA A CA 1
ATOM 1292 C C . ALA A 1 193 ? 17.719 40.994 33.552 1.00 12.75 193 ALA A C 1
ATOM 1293 O O . ALA A 1 193 ? 16.899 40.186 33.116 1.00 12.77 193 ALA A O 1
ATOM 1295 N N . PHE A 1 194 ? 17.955 41.153 34.851 1.00 11.46 194 PHE A N 1
ATOM 1296 C CA . PHE A 1 194 ? 17.219 40.409 35.870 1.00 12.13 194 PHE A CA 1
ATOM 1297 C C . PHE A 1 194 ? 16.576 41.397 36.827 1.00 13.17 194 PHE A C 1
ATOM 1298 O O . PHE A 1 194 ? 17.183 42.408 37.179 1.00 14.09 194 PHE A O 1
ATOM 1306 N N . GLU A 1 195 ? 15.349 41.108 37.243 1.00 11.63 195 GLU A N 1
ATOM 1307 C CA . GLU A 1 195 ? 14.664 41.967 38.198 1.00 12.28 195 GLU A CA 1
ATOM 1308 C C . GLU A 1 195 ? 14.246 41.121 39.391 1.00 11.93 195 GLU A C 1
ATOM 1309 O O . GLU A 1 195 ? 13.489 40.159 39.250 1.00 11.64 195 GLU A O 1
ATOM 1315 N N . GLY A 1 196 ? 14.756 41.471 40.566 1.00 13.52 196 GLY A N 1
ATOM 1316 C CA . GLY A 1 196 ? 14.406 40.726 41.756 1.00 13.95 196 GLY A CA 1
ATOM 1317 C C . GLY A 1 196 ? 12.948 40.950 42.095 1.00 14.18 196 GLY A C 1
ATOM 1318 O O . GLY A 1 196 ? 12.469 42.084 42.060 1.00 15.44 196 GLY A O 1
ATOM 1319 N N . ILE A 1 197 ? 12.238 39.873 42.408 1.00 15.12 197 ILE A N 1
ATOM 1320 C CA . ILE A 1 197 ? 10.826 39.975 42.757 1.00 16.89 197 ILE A CA 1
ATOM 1321 C C . ILE A 1 197 ? 10.588 39.362 44.131 1.00 17.45 197 ILE A C 1
ATOM 1322 O O . ILE A 1 197 ? 9.458 39.030 44.496 1.00 16.76 197 ILE A O 1
ATOM 1327 N N . GLY A 1 198 ? 11.674 39.212 44.884 1.00 18.01 198 GLY A N 1
ATOM 1328 C CA . GLY A 1 198 ? 11.591 38.664 46.225 1.00 19.87 198 GLY A CA 1
ATOM 1329 C C . GLY A 1 198 ? 11.743 37.161 46.357 1.00 20.02 198 GLY A C 1
ATOM 1330 O O . GLY A 1 198 ? 11.581 36.409 45.397 1.00 20.03 198 GLY A O 1
ATOM 1331 N N . SER A 1 199 ? 12.072 36.729 47.571 1.00 21.29 199 SER A N 1
ATOM 1332 C CA . SER A 1 199 ? 12.231 35.317 47.889 1.00 22.19 199 SER A CA 1
ATOM 1333 C C . SER A 1 199 ? 13.288 34.602 47.050 1.00 21.08 199 SER A C 1
ATOM 1334 O O . SER A 1 199 ? 13.203 33.393 46.843 1.00 21.82 199 SER A O 1
ATOM 1337 N N . GLY A 1 200 ? 14.282 35.348 46.577 1.00 21.12 200 GLY A N 1
ATOM 1338 C CA . GLY A 1 200 ? 15.337 34.753 45.776 1.00 19.03 200 GLY A CA 1
ATOM 1339 C C . GLY A 1 200 ? 14.915 34.439 44.352 1.00 19.07 200 GLY A C 1
ATOM 1340 O O . GLY A 1 200 ? 15.574 33.662 43.660 1.00 18.50 200 GLY A O 1
ATOM 1341 N N . LYS A 1 201 ? 13.809 35.034 43.919 1.00 17.21 201 LYS A N 1
ATOM 1342 C CA . LYS A 1 201 ? 13.306 34.821 42.566 1.00 17.24 201 LYS A CA 1
ATOM 1343 C C . LYS A 1 201 ? 13.543 36.067 41.723 1.00 15.81 201 LYS A C 1
ATOM 1344 O O . LYS A 1 201 ? 13.615 37.181 42.248 1.00 14.46 201 LYS A O 1
ATOM 1350 N N . PHE A 1 202 ?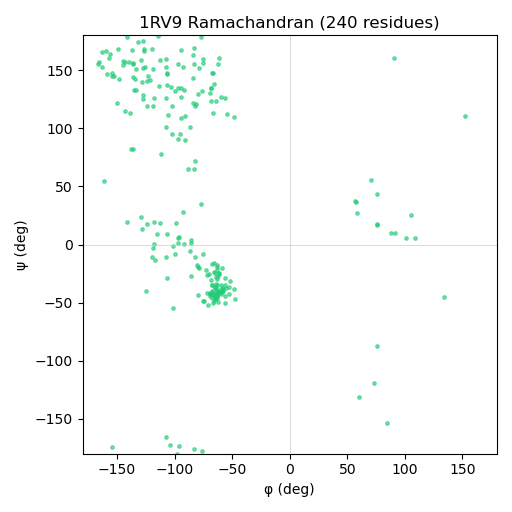 13.668 35.868 40.415 1.00 14.28 202 PHE A N 1
ATOM 1351 C CA . PHE A 1 202 ? 13.915 36.965 39.486 1.00 13.49 202 PHE A CA 1
ATOM 1352 C C . PHE A 1 202 ? 13.112 36.793 38.214 1.00 13.08 202 PHE A C 1
ATOM 1353 O O . PHE A 1 202 ? 12.718 35.686 37.860 1.00 14.37 202 PHE A O 1
ATOM 1361 N N . LEU A 1 203 ? 12.885 37.906 37.530 1.00 12.52 203 LEU A N 1
ATOM 1362 C CA . LEU A 1 203 ? 12.226 37.887 36.235 1.00 12.43 203 LEU A CA 1
ATOM 1363 C C . LEU A 1 203 ? 13.421 38.050 35.307 1.00 12.54 203 LEU A C 1
ATOM 1364 O O . LEU A 1 203 ? 14.143 39.046 35.387 1.00 13.25 203 LEU A O 1
ATOM 1369 N N . ALA A 1 204 ? 13.649 37.062 34.450 1.00 11.36 204 ALA A N 1
ATOM 1370 C CA . ALA A 1 204 ? 14.779 37.104 33.532 1.00 11.29 204 ALA A CA 1
ATOM 1371 C C . ALA A 1 204 ? 14.349 37.559 32.147 1.00 10.07 204 ALA A C 1
ATOM 1372 O O . ALA A 1 204 ? 13.367 37.065 31.598 1.00 11.40 204 ALA A O 1
ATOM 1374 N N . ASP A 1 205 ? 15.096 38.506 31.590 1.00 10.16 205 ASP A N 1
ATOM 1375 C CA . ASP A 1 205 ? 14.809 39.046 30.268 1.00 10.66 205 ASP A CA 1
ATOM 1376 C C . ASP A 1 205 ? 15.773 38.438 29.247 1.00 10.31 205 ASP A C 1
ATOM 1377 O O . ASP A 1 205 ? 16.892 38.924 29.072 1.00 10.59 205 ASP A O 1
ATOM 1382 N N . LEU A 1 206 ? 15.341 37.371 28.579 1.00 8.92 206 LEU A N 1
ATOM 1383 C CA . LEU A 1 206 ? 16.181 36.710 27.587 1.00 9.47 206 LEU A CA 1
ATOM 1384 C C . LEU A 1 206 ? 16.588 37.628 26.443 1.00 9.66 206 LEU A C 1
ATOM 1385 O O . LEU A 1 206 ? 17.692 37.512 25.913 1.00 8.30 206 LEU A O 1
ATOM 1390 N N . TYR A 1 207 ? 15.697 38.531 26.047 1.00 9.16 207 TYR A N 1
ATOM 1391 C CA . TYR A 1 207 ? 16.017 39.443 24.958 1.00 9.15 207 TYR A CA 1
ATOM 1392 C C . TYR A 1 207 ? 17.154 40.366 25.374 1.00 10.38 207 TYR A C 1
ATOM 1393 O O . TYR A 1 207 ? 18.110 40.567 24.625 1.00 10.02 207 TYR A O 1
ATOM 1402 N N . ALA A 1 208 ? 17.043 40.924 26.575 1.00 11.61 208 ALA A N 1
ATOM 1403 C CA . ALA A 1 208 ? 18.065 41.829 27.085 1.00 11.68 208 ALA A CA 1
ATOM 1404 C C . ALA A 1 208 ? 19.391 41.102 27.274 1.00 10.89 208 ALA A C 1
ATOM 1405 O O . ALA A 1 208 ? 20.456 41.652 26.989 1.00 11.93 208 ALA A O 1
ATOM 1407 N N . LEU A 1 209 ? 19.329 39.867 27.763 1.00 10.71 209 LEU A N 1
ATOM 1408 C CA . LEU A 1 209 ? 20.543 39.085 27.959 1.00 9.88 209 LEU A CA 1
ATOM 1409 C C . LEU A 1 209 ? 21.202 38.837 26.607 1.00 10.78 209 LEU A C 1
ATOM 1410 O O . LEU A 1 209 ? 22.416 38.958 26.469 1.00 8.95 209 LEU A O 1
ATOM 1415 N N . ALA A 1 210 ? 20.398 38.490 25.607 1.00 9.23 210 ALA A N 1
ATOM 1416 C CA . ALA A 1 210 ? 20.934 38.236 24.276 1.00 9.91 210 ALA A CA 1
ATOM 1417 C C . ALA A 1 210 ? 21.540 39.500 23.677 1.00 10.47 210 ALA A C 1
ATOM 1418 O O . ALA A 1 210 ? 22.605 39.446 23.071 1.00 11.32 210 ALA A O 1
ATOM 1420 N N . ARG A 1 211 ? 20.866 40.635 23.845 1.00 10.80 211 ARG A N 1
ATOM 1421 C CA . ARG A 1 211 ? 21.386 41.890 23.305 1.00 12.29 211 ARG A CA 1
ATOM 1422 C C . ARG A 1 211 ? 22.732 42.237 23.927 1.00 13.23 211 ARG A C 1
ATOM 1423 O O . ARG A 1 211 ? 23.638 42.701 23.236 1.00 13.11 211 ARG A O 1
ATOM 1431 N N . LEU A 1 212 ? 22.861 42.015 25.233 1.00 13.09 212 LEU A N 1
ATOM 1432 C CA . LEU A 1 212 ? 24.113 42.297 25.933 1.00 13.25 212 LEU A CA 1
ATOM 1433 C C . LEU A 1 212 ? 25.238 41.431 25.380 1.00 12.60 212 LEU A C 1
ATOM 1434 O O . LEU A 1 212 ? 26.324 41.920 25.058 1.00 12.50 212 LEU A O 1
ATOM 1439 N N . ILE A 1 213 ? 24.972 40.134 25.279 1.00 11.65 213 ILE A N 1
ATOM 1440 C CA . ILE A 1 213 ? 25.951 39.184 24.778 1.00 11.22 213 ILE A CA 1
ATOM 1441 C C . ILE A 1 213 ? 26.331 39.476 23.327 1.00 11.43 213 ILE A C 1
ATOM 1442 O O . ILE A 1 213 ? 27.513 39.493 22.979 1.00 10.07 213 ILE A O 1
ATOM 1447 N N . LEU A 1 214 ? 25.332 39.716 22.485 1.00 11.28 214 LEU A N 1
ATOM 1448 C CA . LEU A 1 214 ? 25.590 40.010 21.079 1.00 11.15 214 LEU A CA 1
A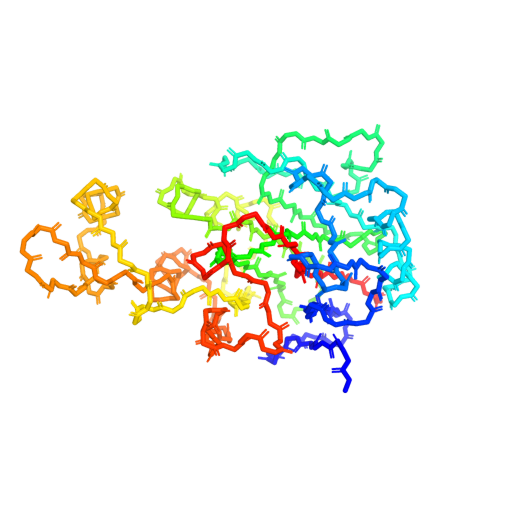TOM 1449 C C . LEU A 1 214 ? 26.382 41.305 20.920 1.00 13.00 214 LEU A C 1
ATOM 1450 O O . LEU A 1 214 ? 27.323 41.367 20.126 1.00 12.43 214 LEU A O 1
ATOM 1455 N N . LYS A 1 215 ? 25.996 42.334 21.668 1.00 13.36 215 LYS A N 1
ATOM 1456 C CA . LYS A 1 215 ? 26.687 43.614 21.603 1.00 16.41 215 LYS A CA 1
ATOM 1457 C C . LYS A 1 215 ? 28.127 43.482 22.058 1.00 16.50 215 LYS A C 1
ATOM 1458 O O . LYS A 1 215 ? 29.036 44.028 21.434 1.00 16.10 215 LYS A O 1
ATOM 1464 N N . ARG A 1 216 ? 28.337 42.754 23.148 1.00 15.38 216 ARG A N 1
ATOM 1465 C CA . ARG A 1 216 ? 29.680 42.565 23.669 1.00 15.85 216 ARG A CA 1
ATOM 1466 C C . ARG A 1 216 ? 30.561 41.818 22.674 1.00 15.37 216 ARG A C 1
ATOM 1467 O O . ARG A 1 216 ? 31.776 42.018 22.635 1.00 15.74 216 ARG A O 1
ATOM 1475 N N . GLU A 1 217 ? 29.947 40.963 21.862 1.00 13.48 217 GLU A N 1
ATOM 1476 C CA . GLU A 1 217 ? 30.693 40.182 20.888 1.00 12.82 217 GLU A CA 1
ATOM 1477 C C . GLU A 1 217 ? 31.041 41.007 19.649 1.00 11.87 217 GLU A C 1
ATOM 1478 O O . GLU A 1 217 ? 31.953 40.656 18.903 1.00 13.72 217 GLU A O 1
ATOM 1484 N N . GLY A 1 218 ? 30.313 42.099 19.435 1.00 12.92 218 GLY A N 1
ATOM 1485 C CA . GLY A 1 218 ? 30.593 42.957 18.295 1.00 12.43 218 GLY A CA 1
ATOM 1486 C C . GLY A 1 218 ? 29.573 42.938 17.176 1.00 13.42 218 GLY A C 1
ATOM 1487 O O . GLY A 1 218 ? 29.787 43.554 16.133 1.00 14.00 218 GLY A O 1
ATOM 1488 N N . VAL A 1 219 ? 28.463 42.236 17.376 1.00 12.96 219 VAL A N 1
ATOM 1489 C CA . VAL A 1 219 ? 27.432 42.170 16.348 1.00 13.17 219 VAL A CA 1
ATOM 1490 C C . VAL A 1 219 ? 26.908 43.573 16.032 1.00 14.34 219 VAL A C 1
ATOM 1491 O O . VAL A 1 219 ? 26.507 44.316 16.929 1.00 14.54 219 VAL A O 1
ATOM 1495 N N . GLY A 1 220 ? 26.924 43.919 14.746 1.00 14.50 220 GLY A N 1
ATOM 1496 C CA . GLY A 1 220 ? 26.492 45.233 14.295 1.00 15.93 220 GLY A CA 1
ATOM 1497 C C . GLY A 1 220 ? 25.077 45.684 14.594 1.00 16.11 220 GLY A C 1
ATOM 1498 O O . GLY A 1 220 ? 24.851 46.864 14.872 1.00 17.40 220 GLY A O 1
ATOM 1499 N N . GLY A 1 221 ? 24.116 44.770 14.526 1.00 15.42 221 GLY A N 1
ATOM 1500 C CA . GLY A 1 221 ? 22.742 45.147 14.798 1.00 14.52 221 GLY A CA 1
ATOM 1501 C C . GLY A 1 221 ? 21.910 43.995 15.318 1.00 13.96 221 GLY A C 1
ATOM 1502 O O . GLY A 1 221 ? 22.113 42.852 14.915 1.00 12.73 221 GLY A O 1
ATOM 1503 N N . VAL A 1 222 ? 20.983 44.300 16.221 1.00 12.21 222 VAL A N 1
ATOM 1504 C CA . VAL A 1 222 ? 20.097 43.296 16.804 1.00 12.57 222 VAL A CA 1
ATOM 1505 C C . VAL A 1 222 ? 18.656 43.765 16.640 1.00 11.75 222 VAL A C 1
ATOM 1506 O O . VAL A 1 222 ? 18.309 44.894 17.003 1.00 12.54 222 VAL A O 1
ATOM 1510 N N . TYR A 1 223 ? 17.819 42.883 16.101 1.00 10.44 223 TYR A N 1
ATOM 1511 C CA . TYR A 1 223 ? 16.421 43.192 15.832 1.00 11.35 223 TYR A CA 1
ATOM 1512 C C . TYR A 1 223 ? 15.471 42.171 16.449 1.00 13.11 223 TYR A C 1
ATOM 1513 O O . TYR A 1 223 ? 15.899 41.114 16.908 1.00 12.69 223 TYR A O 1
ATOM 1522 N N . GLY A 1 224 ? 14.182 42.501 16.459 1.00 13.87 224 GLY A N 1
ATOM 1523 C CA . GLY A 1 224 ? 13.181 41.606 17.014 1.00 14.42 224 GLY A CA 1
ATOM 1524 C C . GLY A 1 224 ? 13.032 41.757 18.516 1.00 15.12 224 GLY A C 1
ATOM 1525 O O . GLY A 1 224 ? 13.307 42.824 19.068 1.00 17.15 224 GLY A O 1
ATOM 1526 N N . GLY A 1 225 ? 12.593 40.688 19.177 1.00 15.20 225 GLY A N 1
ATOM 1527 C CA . GLY A 1 225 ? 12.423 40.718 20.621 1.00 15.79 225 GLY A CA 1
ATOM 1528 C C . GLY A 1 225 ? 11.199 41.483 21.095 1.00 16.40 225 GLY A C 1
ATOM 1529 O O . GLY A 1 225 ? 11.274 42.238 22.066 1.00 17.79 225 GLY A O 1
ATOM 1530 N N . THR A 1 226 ? 10.068 41.274 20.427 1.00 15.96 226 THR A N 1
ATOM 1531 C CA . THR A 1 226 ? 8.834 41.971 20.780 1.00 17.48 226 THR A CA 1
ATOM 1532 C C . THR A 1 226 ? 7.702 41.062 21.255 1.00 17.10 226 THR A C 1
ATOM 1533 O O . THR A 1 226 ? 6.707 41.541 21.800 1.00 19.31 226 THR A O 1
ATOM 1537 N N . HIS A 1 227 ? 7.847 39.758 21.052 1.00 14.43 227 HIS A N 1
ATOM 1538 C CA . HIS A 1 227 ? 6.809 38.810 21.445 1.00 13.37 227 HIS A CA 1
ATOM 1539 C C . HIS A 1 227 ? 7.011 38.183 22.818 1.00 12.67 227 HIS A C 1
ATOM 1540 O O . HIS A 1 227 ? 8.072 38.303 23.431 1.00 11.83 227 HIS A O 1
ATOM 1547 N N . CYS A 1 228 ? 5.957 37.527 23.292 1.00 11.52 228 CYS A N 1
ATOM 1548 C CA . CYS A 1 228 ? 5.991 36.771 24.536 1.00 11.01 228 CYS A CA 1
ATOM 1549 C C . CYS A 1 228 ? 5.214 35.512 24.200 1.00 12.12 228 CYS A C 1
ATOM 1550 O O . CYS A 1 228 ? 4.014 35.561 23.929 1.00 12.23 228 CYS A O 1
ATOM 1553 N N . THR A 1 229 ? 5.907 34.383 24.192 1.00 9.88 229 THR A N 1
ATOM 1554 C CA . THR A 1 229 ? 5.272 33.119 23.871 1.00 10.34 229 THR A CA 1
ATOM 1555 C C . THR A 1 229 ? 4.180 32.740 24.868 1.00 10.84 229 THR A C 1
ATOM 1556 O O . THR A 1 229 ? 3.236 32.035 24.519 1.00 12.34 229 THR A O 1
ATOM 1560 N N . VAL A 1 230 ? 4.299 33.210 26.106 1.00 11.73 230 VAL A N 1
ATOM 1561 C CA . VAL A 1 230 ? 3.296 32.892 27.118 1.00 12.21 230 VAL A CA 1
ATOM 1562 C C . VAL A 1 230 ? 2.011 33.694 26.911 1.00 13.60 230 VAL A C 1
ATOM 1563 O O . VAL A 1 230 ? 0.912 33.137 26.916 1.00 13.07 230 VAL A O 1
ATOM 1567 N N . LEU A 1 231 ? 2.155 35.000 26.716 1.00 13.50 231 LEU A N 1
ATOM 1568 C CA . LEU A 1 231 ? 1.005 35.876 26.521 1.00 15.20 231 LEU A CA 1
ATOM 1569 C C . LEU A 1 231 ? 0.245 35.640 25.216 1.00 15.47 231 LEU A C 1
ATOM 1570 O O . LEU A 1 231 ? -0.984 35.678 25.194 1.00 15.47 231 LEU A O 1
ATOM 1575 N N . GLU A 1 232 ? 0.970 35.385 24.133 1.00 14.93 232 GLU A N 1
ATOM 1576 C CA . GLU A 1 232 ? 0.340 35.182 22.830 1.00 14.44 232 GLU A CA 1
ATOM 1577 C C . GLU A 1 232 ? -0.040 33.730 22.570 1.00 13.74 232 GLU A C 1
ATOM 1578 O O . GLU A 1 232 ? 0.473 33.092 21.648 1.00 12.86 232 GLU A O 1
ATOM 1584 N N . ARG A 1 233 ? -0.971 33.225 23.372 1.00 14.75 233 ARG A N 1
ATOM 1585 C CA . ARG A 1 233 ? -1.407 31.838 23.274 1.00 15.65 233 ARG A CA 1
ATOM 1586 C C . ARG A 1 233 ? -2.050 31.415 21.961 1.00 16.19 233 ARG A C 1
ATOM 1587 O O . ARG A 1 233 ? -2.021 30.236 21.612 1.00 16.33 233 ARG A O 1
ATOM 1595 N N . ASP A 1 234 ? -2.636 32.357 21.231 1.00 17.35 234 ASP A N 1
ATOM 1596 C CA . ASP A 1 234 ? -3.263 32.000 19.965 1.00 18.34 234 ASP A CA 1
ATOM 1597 C C . ASP A 1 234 ? -2.253 32.006 18.830 1.00 16.65 234 ASP A C 1
ATOM 1598 O O . ASP A 1 234 ? -2.609 31.781 17.675 1.00 18.51 234 ASP A O 1
ATOM 1603 N N . THR A 1 235 ? -0.989 32.251 19.161 1.00 15.03 235 THR A N 1
ATOM 1604 C CA . THR A 1 235 ? 0.055 32.301 18.144 1.00 13.85 235 THR A CA 1
ATOM 1605 C C . THR A 1 235 ? 1.233 31.368 18.391 1.00 11.82 235 THR A C 1
ATOM 1606 O O . THR A 1 235 ? 1.745 30.752 17.457 1.00 11.89 235 THR A O 1
ATOM 1610 N N . PHE A 1 236 ? 1.659 31.255 19.644 1.00 11.58 236 PHE A N 1
ATOM 1611 C CA . PHE A 1 236 ? 2.815 30.420 19.955 1.00 10.90 236 PHE A CA 1
ATOM 1612 C C . PHE A 1 236 ? 2.603 29.353 21.014 1.00 10.21 236 PHE A C 1
ATOM 1613 O O . PHE A 1 236 ? 1.756 29.492 21.901 1.00 11.14 236 PHE A O 1
ATOM 1621 N N . PHE A 1 237 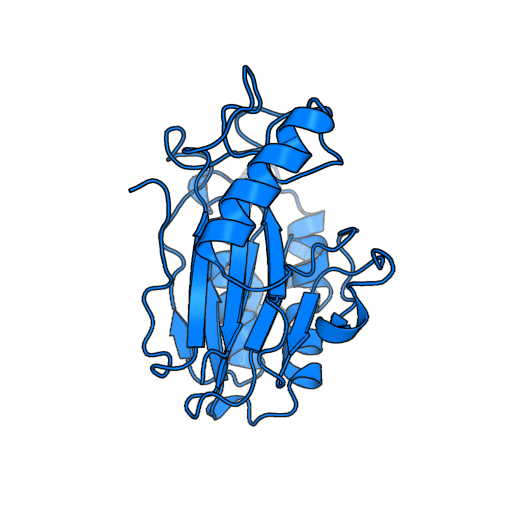? 3.393 28.288 20.905 1.00 10.71 237 PHE A N 1
ATOM 1622 C CA . PHE A 1 237 ? 3.386 27.203 21.879 1.00 9.27 237 PHE A CA 1
ATOM 1623 C C . PHE A 1 237 ? 4.209 27.736 23.052 1.00 8.83 237 PHE A C 1
ATOM 1624 O O . PHE A 1 237 ? 5.109 28.564 22.862 1.00 8.55 237 PHE A O 1
ATOM 1632 N N . SER A 1 238 ? 3.915 27.256 24.256 1.00 8.72 238 SER A N 1
ATOM 1633 C CA . SER A 1 238 ? 4.645 27.681 25.445 1.00 8.50 238 SER A CA 1
ATOM 1634 C C . SER A 1 238 ? 4.691 26.585 26.496 1.00 9.26 238 SER A C 1
ATOM 1635 O O . SER A 1 238 ? 3.652 26.105 26.955 1.00 12.16 238 SER A O 1
ATOM 1638 N N . TYR A 1 239 ? 5.900 26.188 26.875 1.00 9.63 239 TYR A N 1
ATOM 1639 C CA . TYR A 1 239 ? 6.062 25.163 27.890 1.00 9.36 239 TYR A CA 1
ATOM 1640 C C . TYR A 1 239 ? 5.620 25.706 29.245 1.00 9.56 239 TYR A C 1
ATOM 1641 O O . TYR A 1 239 ? 4.958 25.013 30.020 1.00 10.32 239 TYR A O 1
ATOM 1650 N N . ARG A 1 240 ? 5.992 26.948 29.532 1.00 9.79 240 ARG A N 1
ATOM 1651 C CA . ARG A 1 240 ? 5.625 27.572 30.796 1.00 11.16 240 ARG A CA 1
ATOM 1652 C C . ARG A 1 240 ? 4.114 27.595 30.959 1.00 11.42 240 ARG A C 1
ATOM 1653 O O . ARG A 1 240 ? 3.586 27.362 32.048 1.00 12.82 240 ARG A O 1
ATOM 1661 N N . ARG A 1 241 ? 3.416 27.876 29.868 1.00 10.87 241 ARG A N 1
ATOM 1662 C CA . ARG A 1 241 ? 1.964 27.950 29.921 1.00 12.65 241 ARG A CA 1
ATOM 1663 C C . ARG A 1 241 ? 1.249 26.603 29.890 1.00 13.88 241 ARG A C 1
ATOM 1664 O O . ARG A 1 241 ? 0.318 26.381 30.671 1.00 15.03 241 ARG A O 1
ATOM 1672 N N . ASP A 1 242 ? 1.688 25.694 29.021 1.00 13.55 242 ASP A N 1
ATOM 1673 C CA . ASP A 1 242 ? 1.002 24.409 28.880 1.00 13.12 242 ASP A CA 1
ATOM 1674 C C . ASP A 1 242 ? 1.734 23.105 29.185 1.00 13.42 242 ASP A C 1
ATOM 1675 O O . ASP A 1 242 ? 1.124 22.033 29.124 1.00 12.45 242 ASP A O 1
ATOM 1680 N N . GLY A 1 243 ? 3.018 23.172 29.514 1.00 11.59 243 GLY A N 1
ATOM 1681 C CA . GLY A 1 243 ? 3.751 21.948 29.792 1.00 11.08 243 GLY A CA 1
ATOM 1682 C C . GLY A 1 243 ? 4.016 21.185 28.507 1.00 11.79 243 GLY A C 1
ATOM 1683 O O . GLY A 1 243 ? 4.683 21.696 27.610 1.00 10.96 243 GLY A O 1
ATOM 1684 N N . ALA A 1 244 ? 3.501 19.962 28.410 1.00 11.15 244 ALA A N 1
ATOM 1685 C CA . ALA A 1 244 ? 3.688 19.156 27.209 1.00 11.19 244 ALA A CA 1
ATOM 1686 C C . ALA A 1 244 ? 2.939 19.843 26.074 1.00 11.20 244 ALA A C 1
ATOM 1687 O O . ALA A 1 244 ? 1.710 19.930 26.087 1.00 11.55 244 ALA A O 1
ATOM 1689 N N . THR A 1 245 ? 3.684 20.344 25.095 1.00 10.52 245 THR A N 1
ATOM 1690 C CA . THR A 1 245 ? 3.074 21.044 23.978 1.00 9.98 245 THR A CA 1
ATOM 1691 C C . THR A 1 245 ? 3.962 20.968 22.736 1.00 8.76 245 THR A C 1
ATOM 1692 O O . THR A 1 245 ? 4.980 20.276 22.726 1.00 10.02 245 THR A O 1
ATOM 1696 N N . GLY A 1 246 ? 3.571 21.678 21.685 1.00 9.18 246 GLY A N 1
ATOM 1697 C CA . GLY A 1 246 ? 4.348 21.640 20.461 1.00 8.43 246 GLY A CA 1
ATOM 1698 C C . GLY A 1 246 ? 5.531 22.586 20.434 1.00 8.69 246 GLY A C 1
ATOM 1699 O O . GLY A 1 246 ? 5.843 23.253 21.421 1.00 10.19 246 GLY A O 1
ATOM 1700 N N . ARG A 1 247 ? 6.199 22.624 19.289 1.00 8.46 247 ARG A N 1
ATOM 1701 C CA . ARG A 1 247 ? 7.345 23.499 19.090 1.00 7.36 247 ARG A CA 1
ATOM 1702 C C . ARG A 1 247 ? 7.212 24.207 17.749 1.00 7.85 247 ARG A C 1
ATOM 1703 O O . ARG A 1 247 ? 6.888 23.579 16.743 1.00 8.11 247 ARG A O 1
ATOM 1711 N N . MET A 1 248 ? 7.425 25.518 17.737 1.00 7.58 248 MET A N 1
ATOM 1712 C CA . MET A 1 248 ? 7.398 26.232 16.472 1.00 8.12 248 MET A CA 1
ATOM 1713 C C . MET A 1 248 ? 8.871 26.333 16.099 1.00 7.99 248 MET A C 1
ATOM 1714 O O . MET A 1 248 ? 9.730 25.837 16.831 1.00 8.08 248 MET A O 1
ATOM 1719 N N . ALA A 1 249 ? 9.184 26.949 14.971 1.00 6.96 249 ALA A N 1
ATOM 1720 C CA . ALA A 1 249 ? 10.586 27.038 14.591 1.00 6.79 249 ALA A CA 1
ATOM 1721 C C . ALA A 1 249 ? 10.923 28.353 13.935 1.00 7.13 249 ALA A C 1
ATOM 1722 O O . ALA A 1 249 ? 10.052 29.043 13.412 1.00 7.59 249 ALA A O 1
ATOM 1724 N N . SER A 1 250 ? 12.201 28.700 13.996 1.00 5.91 250 SER A N 1
ATOM 1725 C CA . SER A 1 250 ? 12.696 29.909 13.362 1.00 5.91 250 SER A CA 1
ATOM 1726 C C . SER A 1 250 ? 13.706 29.402 12.352 1.00 4.51 250 SER A C 1
ATOM 1727 O O . SER A 1 250 ? 14.690 28.739 12.715 1.00 5.72 250 SER A O 1
ATOM 1730 N N . LEU A 1 251 ? 13.435 29.692 11.083 1.00 4.70 251 LEU A N 1
ATOM 1731 C CA . LEU A 1 251 ? 14.273 29.237 9.982 1.00 4.67 251 LEU A CA 1
ATOM 1732 C C . LEU A 1 251 ? 14.867 30.387 9.197 1.00 5.07 251 LEU A C 1
ATOM 1733 O O . LEU A 1 251 ? 14.282 31.466 9.108 1.00 5.47 251 LEU A O 1
ATOM 1738 N N . ILE A 1 252 ? 16.031 30.135 8.616 1.00 4.81 252 ILE A N 1
ATOM 1739 C CA . ILE A 1 252 ? 16.704 31.135 7.806 1.00 5.55 252 ILE A CA 1
ATOM 1740 C C . ILE A 1 252 ? 17.493 30.432 6.711 1.00 5.92 252 ILE A C 1
ATOM 1741 O O . ILE A 1 252 ? 18.051 29.353 6.918 1.00 5.95 252 ILE A O 1
ATOM 1746 N N . TRP A 1 253 ? 17.507 31.029 5.527 1.00 6.31 253 TRP A N 1
ATOM 1747 C CA . TRP A 1 253 ? 18.247 30.447 4.425 1.00 6.21 253 TRP A CA 1
ATOM 1748 C C . TRP A 1 253 ? 18.618 31.493 3.399 1.00 6.68 253 TRP A C 1
ATOM 1749 O O . TRP A 1 253 ? 18.089 32.606 3.409 1.00 6.80 253 TRP A O 1
ATOM 1760 N N . LEU A 1 254 ? 19.567 31.131 2.546 1.00 7.46 254 LEU A N 1
ATOM 1761 C CA . LEU A 1 254 ? 20.017 31.998 1.470 1.00 8.55 254 LEU A CA 1
ATOM 1762 C C . LEU A 1 254 ? 19.270 31.556 0.222 1.00 11.98 254 LEU A C 1
ATOM 1763 O O . LEU A 1 254 ? 19.147 30.361 -0.053 1.00 11.09 254 LEU A O 1
ATOM 1768 N N . ASP A 1 255 ? 18.750 32.527 -0.515 1.00 14.06 255 ASP A N 1
ATOM 1769 C CA . ASP A 1 255 ? 18.024 32.256 -1.745 1.00 18.53 255 ASP A CA 1
ATOM 1770 C C . ASP A 1 255 ? 18.514 33.268 -2.764 1.00 21.93 255 ASP A C 1
ATOM 1771 O O . ASP A 1 255 ? 17.889 34.307 -2.975 1.00 21.94 255 ASP A O 1
ATOM 1776 N N . GLY A 1 256 ? 19.654 32.964 -3.374 1.00 24.28 256 GLY A N 1
ATOM 1777 C CA . GLY A 1 256 ? 20.221 33.864 -4.358 1.00 27.43 256 GLY A CA 1
ATOM 1778 C C . GLY A 1 256 ? 21.731 33.768 -4.435 1.00 29.50 256 GLY A C 1
ATOM 1779 O O . GLY A 1 256 ? 22.264 33.638 -5.559 1.00 31.84 256 GLY A O 1
#

Organism: Neisseria meningitidis serogroup B (strain ATCC BAA-335 / MC58) (NCBI:txid122586)